Protein AF-A0A5C5YZV3-F1 (afdb_monomer_lite)

Structure (mmCIF, N/CA/C/O backbone):
data_AF-A0A5C5YZV3-F1
#
_entry.id   AF-A0A5C5YZV3-F1
#
loop_
_atom_site.group_PDB
_atom_site.id
_atom_site.type_symbol
_atom_site.label_atom_id
_atom_site.label_alt_id
_atom_site.label_comp_id
_atom_site.label_asym_id
_atom_site.label_entity_id
_atom_site.label_seq_id
_atom_site.pdbx_PDB_ins_code
_atom_site.Cartn_x
_atom_site.Cartn_y
_atom_site.Cartn_z
_atom_site.occupancy
_atom_site.B_iso_or_equiv
_atom_site.auth_seq_id
_atom_site.auth_comp_id
_atom_site.auth_asym_id
_atom_site.auth_atom_id
_atom_site.pdbx_PDB_model_num
ATOM 1 N N . MET A 1 1 ? 0.385 -3.277 30.827 1.00 33.47 1 MET A N 1
ATOM 2 C CA . MET A 1 1 ? 0.069 -2.291 29.770 1.00 33.47 1 MET A CA 1
ATOM 3 C C . MET A 1 1 ? 0.279 -2.981 28.437 1.00 33.47 1 MET A C 1
ATOM 5 O O . MET A 1 1 ? 1.421 -3.172 28.048 1.00 33.47 1 MET A O 1
ATOM 9 N N . ASN A 1 2 ? -0.796 -3.430 27.793 1.00 29.70 2 ASN A N 1
ATOM 10 C CA . ASN A 1 2 ? -0.704 -4.097 26.496 1.00 29.70 2 ASN A CA 1
ATOM 11 C C . ASN A 1 2 ? -0.636 -3.021 25.411 1.00 29.70 2 ASN A C 1
ATOM 13 O O . ASN A 1 2 ? -1.638 -2.376 25.109 1.00 29.70 2 ASN A O 1
ATOM 17 N N . ALA A 1 3 ? 0.563 -2.788 24.882 1.00 36.75 3 ALA A N 1
ATOM 18 C CA . ALA A 1 3 ? 0.777 -2.012 23.672 1.00 36.75 3 ALA A CA 1
ATOM 19 C C . ALA A 1 3 ? 0.315 -2.861 22.478 1.00 36.75 3 ALA A C 1
ATOM 21 O O . ALA A 1 3 ? 1.116 -3.548 21.859 1.00 36.75 3 ALA A O 1
ATOM 22 N N . ALA A 1 4 ? -0.991 -2.882 22.216 1.00 38.25 4 ALA A N 1
ATOM 23 C CA . ALA A 1 4 ? -1.517 -3.453 20.985 1.00 38.25 4 ALA A CA 1
ATOM 24 C C . ALA A 1 4 ? -1.111 -2.546 19.806 1.00 38.25 4 ALA A C 1
ATOM 26 O O . ALA A 1 4 ? -1.586 -1.417 19.688 1.00 38.25 4 ALA A O 1
ATOM 27 N N . ASP A 1 5 ? -0.145 -3.038 19.029 1.00 44.81 5 ASP A N 1
ATOM 28 C CA . ASP A 1 5 ? 0.103 -2.823 17.599 1.00 44.81 5 ASP A CA 1
ATOM 29 C C . ASP A 1 5 ? -0.200 -1.444 17.002 1.00 44.81 5 ASP A C 1
ATOM 31 O O . ASP A 1 5 ? -1.069 -1.274 16.150 1.00 44.81 5 ASP A O 1
ATOM 35 N N . SER A 1 6 ? 0.638 -0.460 17.331 1.00 51.66 6 SER A N 1
ATOM 36 C CA . SER A 1 6 ? 0.890 0.661 16.414 1.00 51.66 6 SER A CA 1
ATOM 37 C C . SER A 1 6 ? 2.009 0.285 15.435 1.00 51.66 6 SER A C 1
ATOM 39 O O . SER A 1 6 ? 3.022 0.983 15.351 1.00 51.66 6 SER A O 1
ATOM 41 N N . GLN A 1 7 ? 1.872 -0.848 14.743 1.00 64.25 7 GLN A N 1
ATOM 42 C CA . GLN A 1 7 ? 2.820 -1.239 13.704 1.00 64.25 7 GLN A CA 1
ATOM 43 C C . GLN A 1 7 ? 2.633 -0.320 12.486 1.00 64.25 7 GLN A C 1
ATOM 45 O O . GLN A 1 7 ? 1.510 -0.032 12.071 1.00 64.25 7 GLN A O 1
ATOM 50 N N . ILE A 1 8 ? 3.736 0.204 11.948 1.00 68.50 8 ILE A N 1
ATOM 51 C CA . ILE A 1 8 ? 3.706 1.050 10.751 1.00 68.50 8 ILE A CA 1
ATOM 52 C C . ILE A 1 8 ? 3.375 0.161 9.561 1.00 68.50 8 ILE A C 1
ATOM 54 O O . ILE A 1 8 ? 4.144 -0.757 9.253 1.00 68.50 8 ILE A O 1
ATOM 58 N N . ARG A 1 9 ? 2.274 0.454 8.865 1.00 76.12 9 ARG A N 1
ATOM 59 C CA . ARG A 1 9 ? 1.834 -0.377 7.745 1.00 76.12 9 ARG A CA 1
ATOM 60 C C . ARG A 1 9 ? 2.656 -0.068 6.511 1.00 76.12 9 ARG A C 1
ATOM 62 O O . ARG A 1 9 ? 3.356 -0.939 6.011 1.00 76.12 9 ARG A O 1
ATOM 69 N N . THR A 1 10 ? 2.630 1.179 6.042 1.00 87.25 10 THR A N 1
ATOM 70 C CA . THR A 1 10 ? 3.320 1.543 4.793 1.00 87.25 10 THR A CA 1
ATOM 71 C C . THR A 1 10 ? 4.248 2.731 4.974 1.00 87.25 10 THR A C 1
ATOM 73 O O . THR A 1 10 ? 3.815 3.840 5.299 1.00 87.25 10 THR A O 1
ATOM 76 N N . LEU A 1 11 ? 5.527 2.516 4.669 1.00 94.31 11 LEU A N 1
ATOM 77 C CA . LEU A 1 11 ? 6.529 3.566 4.538 1.00 94.31 11 LEU A CA 1
ATOM 78 C C . LEU A 1 11 ? 6.803 3.853 3.057 1.00 94.31 11 LEU A C 1
ATOM 80 O O . LEU A 1 11 ? 7.165 2.962 2.291 1.00 94.31 11 LEU A O 1
ATOM 84 N N . LEU A 1 12 ? 6.662 5.109 2.644 1.00 96.19 12 LEU A N 1
ATOM 85 C CA . LEU A 1 12 ? 7.060 5.598 1.327 1.00 96.19 12 LEU A CA 1
ATOM 86 C C . LEU A 1 12 ? 8.509 6.090 1.392 1.00 96.19 12 LEU A C 1
ATOM 88 O O . LEU A 1 12 ? 8.803 7.112 2.009 1.00 96.19 12 LEU A O 1
ATOM 92 N N . TRP A 1 13 ? 9.420 5.361 0.750 1.00 97.88 13 TRP A N 1
ATOM 93 C CA . TRP A 1 13 ? 10.832 5.732 0.660 1.00 97.88 13 TRP A CA 1
ATOM 94 C C . TRP A 1 13 ? 11.122 6.386 -0.685 1.00 97.88 13 TRP A C 1
ATOM 96 O O . TRP A 1 13 ? 10.922 5.759 -1.729 1.00 97.88 13 TRP A O 1
ATOM 106 N N . ILE A 1 14 ? 11.644 7.610 -0.673 1.00 98.00 14 ILE A N 1
ATOM 107 C CA . ILE A 1 14 ? 11.925 8.397 -1.873 1.00 98.00 14 ILE A CA 1
ATOM 108 C C . ILE A 1 14 ? 13.400 8.787 -1.909 1.00 98.00 14 ILE A C 1
ATOM 110 O O . ILE A 1 14 ? 13.876 9.521 -1.050 1.00 98.00 14 ILE A O 1
ATOM 114 N N . GLY A 1 15 ? 14.112 8.339 -2.939 1.00 96.81 15 GLY A N 1
ATOM 115 C CA . GLY A 1 15 ? 15.530 8.633 -3.152 1.00 96.81 15 GLY A CA 1
ATOM 116 C C . GLY A 1 15 ? 16.396 7.372 -3.174 1.00 96.81 15 GLY A C 1
ATOM 117 O O . GLY A 1 15 ? 15.878 6.263 -3.327 1.00 96.81 15 GLY A O 1
ATOM 118 N N . PRO A 1 16 ? 17.725 7.504 -3.060 1.00 95.62 16 PRO A N 1
ATOM 119 C CA . PRO A 1 16 ? 18.634 6.365 -2.997 1.00 95.62 16 PRO A CA 1
ATOM 120 C C . PRO A 1 16 ? 18.338 5.469 -1.785 1.00 95.62 16 PRO A C 1
ATOM 122 O O . PRO A 1 16 ? 17.958 5.943 -0.721 1.00 95.62 16 PRO A O 1
ATOM 125 N N . ARG A 1 17 ? 18.519 4.156 -1.946 1.00 95.00 17 ARG A N 1
ATOM 126 C CA . ARG A 1 17 ? 18.437 3.152 -0.857 1.00 95.00 17 ARG A CA 1
ATOM 127 C C . ARG A 1 17 ? 19.718 2.328 -0.696 1.00 95.00 17 ARG A C 1
ATOM 129 O O . ARG A 1 17 ? 19.804 1.427 0.130 1.00 95.00 17 ARG A O 1
ATOM 136 N N . HIS A 1 18 ? 20.686 2.595 -1.564 1.00 90.69 18 HIS A N 1
ATOM 137 C CA . HIS A 1 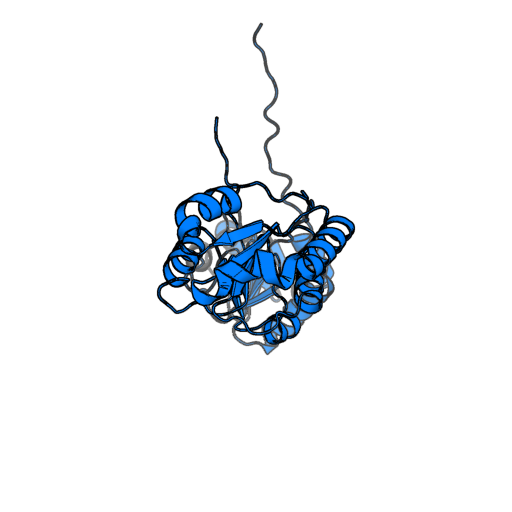18 ? 21.983 1.940 -1.610 1.00 90.69 18 HIS A CA 1
ATOM 138 C C . HIS A 1 18 ? 23.053 2.992 -1.298 1.00 90.69 18 HIS A C 1
ATOM 140 O O . HIS A 1 18 ? 22.856 4.171 -1.598 1.00 90.69 18 HIS A O 1
ATOM 146 N N . GLY A 1 19 ? 24.161 2.559 -0.703 1.00 88.56 19 GLY A N 1
ATOM 147 C CA . GLY A 1 19 ? 25.239 3.421 -0.223 1.00 88.56 19 GLY A CA 1
ATOM 148 C C . GLY A 1 19 ? 25.400 3.322 1.290 1.00 88.56 19 GLY A C 1
ATOM 149 O O . GLY A 1 19 ? 24.409 3.252 2.018 1.00 88.56 19 GLY A O 1
ATOM 150 N N . ASP A 1 20 ? 26.646 3.325 1.749 1.00 89.06 20 ASP A N 1
ATOM 151 C CA . ASP A 1 20 ? 27.007 2.938 3.120 1.00 89.06 20 ASP A CA 1
ATOM 152 C C . ASP A 1 20 ? 26.372 3.837 4.188 1.00 89.06 20 ASP A C 1
ATOM 154 O O . ASP A 1 20 ? 25.983 3.364 5.252 1.00 89.06 20 ASP A O 1
ATOM 158 N N . SER A 1 21 ? 26.165 5.120 3.877 1.00 92.12 21 SER A N 1
ATOM 159 C CA . SER A 1 21 ? 25.518 6.067 4.794 1.00 92.12 21 SER A CA 1
ATOM 160 C C . SER A 1 21 ? 24.000 5.874 4.915 1.00 92.12 21 SER A C 1
ATOM 162 O O . SER A 1 21 ? 23.415 6.204 5.941 1.00 92.12 21 SER A O 1
ATOM 164 N N . ILE A 1 22 ? 23.325 5.330 3.902 1.00 94.94 22 ILE A N 1
ATOM 165 C CA . ILE A 1 22 ? 21.854 5.248 3.870 1.00 94.94 22 ILE A CA 1
ATOM 166 C C . ILE A 1 22 ? 21.345 3.826 4.088 1.00 94.94 22 ILE A C 1
ATOM 168 O O . ILE A 1 22 ? 20.261 3.636 4.643 1.00 94.94 22 ILE A O 1
ATOM 172 N N . ARG A 1 23 ? 22.119 2.823 3.667 1.00 94.94 23 ARG A N 1
ATOM 173 C CA . ARG A 1 23 ? 21.721 1.418 3.714 1.00 94.94 23 ARG A CA 1
ATOM 174 C C . ARG A 1 23 ? 21.275 0.962 5.114 1.00 94.94 23 ARG A C 1
ATOM 176 O O . ARG A 1 23 ? 20.191 0.390 5.186 1.00 94.94 23 ARG A O 1
ATOM 183 N N . PRO A 1 24 ? 21.987 1.286 6.215 1.00 94.62 24 PRO A N 1
ATOM 184 C CA . PRO A 1 24 ? 21.555 0.879 7.554 1.00 94.62 24 PRO A CA 1
ATOM 185 C C . PRO A 1 24 ? 20.177 1.430 7.944 1.00 94.62 24 PRO A C 1
ATOM 187 O O . PRO A 1 24 ? 19.381 0.741 8.575 1.00 94.62 24 PRO A O 1
ATOM 190 N N . ALA A 1 25 ? 19.869 2.665 7.540 1.00 95.81 25 ALA A N 1
ATOM 191 C CA . ALA A 1 25 ? 18.568 3.274 7.790 1.00 95.81 25 ALA A CA 1
ATOM 192 C C . ALA A 1 25 ? 17.456 2.618 6.959 1.00 95.81 25 ALA A C 1
ATOM 194 O O . ALA A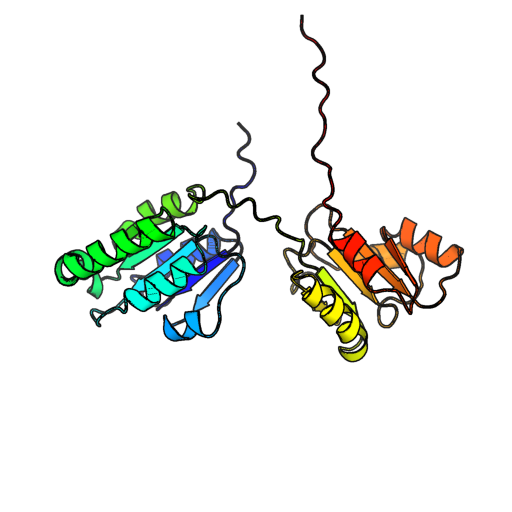 1 25 ? 16.356 2.412 7.466 1.00 95.81 25 ALA A O 1
ATOM 195 N N . PHE A 1 26 ? 17.746 2.272 5.700 1.00 96.25 26 PHE A N 1
ATOM 196 C CA . PHE A 1 26 ? 16.804 1.543 4.853 1.00 96.25 26 PHE A CA 1
ATOM 197 C C . PHE A 1 26 ? 16.495 0.153 5.428 1.00 96.25 26 PHE A C 1
ATOM 199 O O . PHE A 1 26 ? 15.325 -0.192 5.552 1.00 96.25 26 PHE A O 1
ATOM 206 N N . ASP A 1 27 ? 17.518 -0.600 5.844 1.00 94.12 27 ASP A N 1
ATOM 207 C CA . ASP A 1 27 ? 17.364 -1.940 6.436 1.00 94.12 27 ASP A CA 1
ATOM 208 C C . ASP A 1 27 ? 16.582 -1.895 7.763 1.00 94.12 27 ASP A C 1
ATOM 210 O O . ASP A 1 27 ? 15.733 -2.748 8.040 1.00 94.12 27 ASP A O 1
ATOM 214 N N . LEU A 1 28 ? 16.805 -0.859 8.577 1.00 93.19 28 LEU A N 1
ATOM 215 C CA . LEU A 1 28 ? 16.004 -0.609 9.776 1.00 93.19 28 LEU A CA 1
ATOM 216 C C . LEU A 1 28 ? 14.527 -0.365 9.427 1.00 93.19 28 LEU A C 1
ATOM 218 O O . LEU A 1 28 ? 13.639 -0.947 10.048 1.00 93.19 28 LEU A O 1
ATOM 222 N N . CYS A 1 29 ? 14.246 0.481 8.434 1.00 92.88 29 CYS A N 1
ATOM 223 C CA . CYS A 1 29 ? 12.878 0.706 7.973 1.00 92.88 29 CYS A CA 1
ATOM 224 C C . CYS A 1 29 ? 12.246 -0.584 7.426 1.00 92.88 29 CYS A C 1
ATOM 226 O O . CYS A 1 29 ? 11.082 -0.844 7.723 1.00 92.88 29 CYS A O 1
ATOM 228 N N . GLU A 1 30 ? 12.999 -1.388 6.669 1.00 91.81 30 GLU A N 1
ATOM 229 C CA . GLU A 1 30 ? 12.535 -2.639 6.048 1.00 91.81 30 GLU A CA 1
ATOM 230 C C . GLU A 1 30 ? 12.203 -3.712 7.087 1.00 91.81 30 GLU A C 1
ATOM 232 O O . GLU A 1 30 ? 11.228 -4.438 6.928 1.00 91.81 30 GLU A O 1
ATOM 237 N N . SER A 1 31 ? 12.961 -3.771 8.182 1.00 88.38 31 SER A N 1
ATOM 238 C CA . SER A 1 31 ? 12.692 -4.690 9.297 1.00 88.38 31 SER A CA 1
ATOM 239 C C . SER A 1 31 ? 11.577 -4.227 10.243 1.00 88.38 31 SER A C 1
ATOM 241 O O . SER A 1 31 ? 11.029 -5.048 10.975 1.00 88.38 31 SER A O 1
ATOM 243 N N . THR A 1 32 ? 11.235 -2.933 10.245 1.00 87.62 32 THR A N 1
ATOM 244 C CA . THR A 1 32 ? 10.255 -2.348 11.182 1.00 87.62 32 THR A CA 1
ATOM 245 C C . THR A 1 32 ? 8.866 -2.161 10.562 1.00 87.62 32 THR A C 1
ATOM 247 O O . THR A 1 32 ? 7.858 -2.300 11.254 1.00 87.62 32 THR A O 1
ATOM 250 N N . CYS A 1 33 ? 8.791 -1.808 9.278 1.00 85.75 33 CYS A N 1
ATOM 251 C CA . CYS A 1 33 ? 7.527 -1.516 8.598 1.00 85.75 33 CYS A CA 1
ATOM 252 C C . CYS A 1 33 ? 6.963 -2.782 7.946 1.00 85.75 33 CYS A C 1
ATOM 254 O O . CYS A 1 33 ? 7.720 -3.580 7.401 1.00 85.75 33 CYS A O 1
ATOM 256 N N . GLU A 1 34 ? 5.638 -2.944 7.923 1.00 84.69 34 GLU A N 1
ATOM 257 C CA . GLU A 1 34 ? 5.017 -4.076 7.212 1.00 84.69 34 GLU A CA 1
ATOM 258 C C . GLU A 1 34 ? 5.260 -4.007 5.696 1.00 84.69 34 GLU A C 1
ATOM 260 O O . GLU A 1 34 ? 5.391 -5.034 5.027 1.00 84.69 34 GLU A O 1
ATOM 265 N N . GLN A 1 35 ? 5.316 -2.789 5.150 1.00 85.56 35 GLN A N 1
ATOM 266 C CA . GLN A 1 35 ? 5.488 -2.532 3.730 1.00 85.56 35 GLN A CA 1
ATOM 267 C C . GLN A 1 35 ? 6.353 -1.293 3.475 1.00 85.56 35 GLN A C 1
ATOM 269 O O . GLN A 1 35 ? 6.191 -0.246 4.105 1.00 85.56 35 GLN A O 1
ATOM 274 N N . ILE A 1 36 ? 7.219 -1.383 2.459 1.00 92.94 36 ILE A N 1
ATOM 275 C CA . ILE A 1 36 ? 7.933 -0.237 1.889 1.00 92.94 36 ILE A CA 1
ATOM 276 C C . ILE A 1 36 ? 7.506 -0.013 0.438 1.00 92.94 36 ILE A C 1
ATOM 278 O O . ILE A 1 36 ? 7.741 -0.838 -0.447 1.00 92.94 36 ILE A O 1
ATOM 282 N N . ALA A 1 37 ? 6.936 1.159 0.167 1.00 92.19 37 ALA A N 1
ATOM 283 C CA . ALA A 1 37 ? 6.739 1.674 -1.177 1.00 92.19 37 ALA A CA 1
ATOM 284 C C . ALA A 1 37 ? 7.986 2.467 -1.600 1.00 92.19 37 ALA A C 1
ATOM 286 O O . ALA A 1 37 ? 8.167 3.617 -1.221 1.00 92.19 37 ALA A O 1
ATOM 287 N N . PHE A 1 38 ? 8.867 1.860 -2.395 1.00 94.81 38 PHE A N 1
ATOM 288 C CA . PHE A 1 38 ? 10.104 2.512 -2.837 1.00 94.81 38 PHE A CA 1
ATOM 289 C C . PHE A 1 38 ? 9.929 3.315 -4.137 1.00 94.81 38 PHE A C 1
ATOM 291 O O . PHE A 1 38 ? 9.335 2.830 -5.108 1.00 94.81 38 PHE A O 1
ATOM 298 N N . ARG A 1 39 ? 10.506 4.519 -4.194 1.00 96.06 39 ARG A N 1
ATOM 299 C CA . ARG A 1 39 ? 10.613 5.377 -5.384 1.00 96.06 39 ARG A CA 1
ATOM 300 C C . ARG A 1 39 ? 12.020 5.962 -5.452 1.00 96.06 39 ARG A C 1
ATOM 302 O O . ARG A 1 39 ? 12.529 6.489 -4.475 1.00 96.06 39 ARG A O 1
ATOM 309 N N . SER A 1 40 ? 12.662 5.915 -6.618 1.00 94.44 40 SER A N 1
ATOM 310 C CA . SER A 1 40 ? 14.039 6.420 -6.744 1.00 94.44 40 SER A CA 1
ATOM 311 C C . SER A 1 40 ? 14.140 7.953 -6.782 1.00 94.44 40 SER A C 1
ATOM 313 O O . SER A 1 40 ? 15.244 8.478 -6.710 1.00 94.44 40 SER A O 1
ATOM 315 N N . SER A 1 41 ? 13.023 8.666 -6.966 1.00 95.50 41 SER A N 1
ATOM 316 C CA . SER A 1 41 ? 12.965 10.127 -7.119 1.00 95.50 41 SER A CA 1
ATOM 317 C C . SER A 1 41 ? 11.573 10.679 -6.787 1.00 95.50 41 SER A C 1
ATOM 319 O O . SER A 1 41 ? 10.596 9.923 -6.794 1.00 95.50 41 SER A O 1
ATOM 321 N N . LEU A 1 42 ? 11.486 11.995 -6.545 1.00 95.69 42 LEU A N 1
ATOM 322 C CA . LEU A 1 42 ? 10.224 12.720 -6.332 1.00 95.69 42 LEU A CA 1
ATOM 323 C C . LEU A 1 42 ? 9.283 12.593 -7.538 1.00 95.69 42 LEU A C 1
ATOM 325 O O . LEU A 1 42 ? 8.110 12.280 -7.376 1.00 95.69 42 LEU A O 1
ATOM 329 N N . GLU A 1 43 ? 9.810 12.726 -8.757 1.00 94.19 43 GLU A N 1
ATOM 330 C CA . GLU A 1 43 ? 9.040 12.558 -9.996 1.00 94.19 43 GLU A CA 1
ATOM 331 C C . GLU A 1 43 ? 8.335 11.197 -10.063 1.00 94.19 43 GLU A C 1
ATOM 333 O O . GLU A 1 43 ? 7.127 11.117 -10.281 1.00 94.19 43 GLU A O 1
ATOM 338 N N . LYS A 1 44 ? 9.061 10.102 -9.797 1.00 87.00 44 LYS A N 1
ATOM 339 C CA . LYS A 1 44 ? 8.458 8.761 -9.801 1.00 87.00 44 LYS A CA 1
ATOM 340 C C . LYS A 1 44 ? 7.449 8.570 -8.675 1.00 87.00 44 LYS A C 1
ATOM 342 O O . LYS A 1 44 ? 6.551 7.744 -8.820 1.00 87.00 44 LYS A O 1
ATOM 347 N N . ALA A 1 45 ? 7.623 9.266 -7.555 1.00 91.06 45 ALA A N 1
ATOM 348 C CA . ALA A 1 45 ? 6.672 9.227 -6.455 1.00 91.06 45 ALA A CA 1
ATOM 349 C C . ALA A 1 45 ? 5.358 9.923 -6.832 1.00 91.06 45 ALA A C 1
ATOM 351 O O . ALA A 1 45 ? 4.307 9.327 -6.623 1.00 91.06 45 ALA A O 1
ATOM 352 N N . MET A 1 46 ? 5.419 11.078 -7.504 1.00 88.31 46 MET A N 1
ATOM 353 C CA . MET A 1 46 ? 4.231 11.765 -8.033 1.00 88.31 46 MET A CA 1
ATOM 354 C C . MET A 1 46 ? 3.524 10.961 -9.136 1.00 88.31 46 MET A C 1
ATOM 356 O O . MET A 1 46 ? 2.301 10.912 -9.181 1.00 88.31 46 MET A O 1
ATOM 360 N N . LEU A 1 47 ? 4.273 10.291 -10.021 1.00 81.75 47 LEU A N 1
ATOM 361 C CA . LEU A 1 47 ? 3.683 9.467 -11.090 1.00 81.75 47 LEU A CA 1
ATOM 362 C C . LEU A 1 47 ? 3.038 8.172 -10.578 1.00 81.75 47 LEU A C 1
ATOM 364 O O . LEU A 1 47 ? 2.179 7.597 -11.242 1.00 81.75 47 LEU A O 1
ATOM 368 N N . ARG A 1 48 ? 3.502 7.653 -9.437 1.00 79.81 48 ARG A N 1
ATOM 369 C CA . ARG A 1 48 ? 3.037 6.388 -8.854 1.00 79.81 48 ARG A CA 1
ATOM 370 C C . ARG A 1 48 ? 2.792 6.573 -7.365 1.00 79.81 48 ARG A C 1
ATOM 372 O O . ARG A 1 48 ? 3.572 6.068 -6.548 1.00 79.81 48 ARG A O 1
ATOM 379 N N . VAL A 1 49 ? 1.705 7.265 -7.047 1.00 80.56 49 VAL A N 1
ATOM 380 C CA . VAL A 1 49 ? 1.264 7.537 -5.675 1.00 80.56 49 VAL A CA 1
ATOM 381 C C . VAL A 1 49 ? 1.053 6.223 -4.917 1.00 80.56 49 VAL A C 1
ATOM 383 O O . VAL A 1 49 ? 0.527 5.248 -5.459 1.00 80.56 49 VAL A O 1
ATOM 386 N N . ALA A 1 50 ? 1.522 6.162 -3.672 1.00 77.38 50 ALA A N 1
ATOM 387 C CA . ALA A 1 50 ? 1.305 5.013 -2.799 1.00 77.38 50 ALA A CA 1
ATOM 388 C C . ALA A 1 50 ? 0.020 5.214 -1.981 1.00 77.38 50 ALA A C 1
ATOM 390 O O . ALA A 1 50 ? -0.280 6.315 -1.538 1.00 77.38 50 ALA A O 1
ATOM 391 N N . SER A 1 51 ? -0.758 4.154 -1.775 1.00 78.12 51 SER A N 1
ATOM 392 C CA . SER A 1 51 ? -1.948 4.215 -0.915 1.00 78.12 51 SER A CA 1
ATOM 393 C C . SER A 1 51 ? -1.581 3.920 0.537 1.00 78.12 51 SER A C 1
ATOM 395 O O . SER A 1 51 ? -0.644 3.168 0.792 1.00 78.12 51 SER A O 1
ATOM 397 N N . SER A 1 52 ? -2.340 4.484 1.481 1.00 80.56 52 SER A N 1
ATOM 398 C CA . SER A 1 52 ? -2.228 4.173 2.918 1.00 80.56 52 SER A CA 1
ATOM 399 C C . SER A 1 52 ? -0.826 4.373 3.517 1.00 80.56 52 SER A C 1
ATOM 401 O O . SER A 1 52 ? -0.385 3.575 4.336 1.00 80.56 52 SER A O 1
ATOM 403 N N . VAL A 1 53 ? -0.128 5.434 3.100 1.00 87.06 53 VAL A N 1
ATOM 404 C CA . VAL A 1 53 ? 1.198 5.805 3.615 1.00 87.06 53 VAL A CA 1
ATOM 405 C C . VAL A 1 53 ? 1.087 6.414 5.015 1.00 87.06 53 VAL A C 1
ATOM 407 O O . VAL A 1 53 ? 0.376 7.402 5.195 1.00 87.06 53 VAL A O 1
ATOM 410 N N . ASP A 1 54 ? 1.837 5.860 5.971 1.00 89.31 54 ASP A N 1
ATOM 411 C CA . ASP A 1 54 ? 1.928 6.345 7.361 1.00 89.31 54 ASP A CA 1
ATOM 412 C C . ASP A 1 54 ? 3.220 7.133 7.622 1.00 89.31 54 ASP A C 1
ATOM 414 O O . ASP A 1 54 ? 3.320 7.924 8.568 1.00 89.31 54 ASP A O 1
ATOM 418 N N . ARG A 1 55 ? 4.251 6.864 6.817 1.00 93.81 55 ARG A N 1
ATOM 419 C CA . ARG A 1 55 ? 5.595 7.429 6.948 1.00 93.81 55 ARG A CA 1
ATOM 420 C C . ARG A 1 55 ? 6.163 7.755 5.582 1.00 93.81 55 ARG A C 1
ATOM 422 O O . ARG A 1 55 ? 6.095 6.927 4.679 1.00 93.81 55 ARG A O 1
ATOM 429 N N . ILE A 1 56 ? 6.779 8.921 5.451 1.00 96.50 56 ILE A N 1
ATOM 430 C CA . ILE A 1 56 ? 7.510 9.323 4.249 1.00 96.50 56 ILE A CA 1
ATOM 431 C C . ILE A 1 56 ? 8.958 9.580 4.641 1.00 96.50 56 ILE A C 1
ATOM 433 O O . ILE A 1 56 ? 9.221 10.354 5.560 1.00 96.50 56 ILE A O 1
ATOM 437 N N . VAL A 1 57 ? 9.893 8.942 3.941 1.00 97.56 57 VAL A N 1
ATOM 438 C CA . VAL A 1 57 ? 11.328 9.201 4.084 1.00 97.56 57 VAL A CA 1
ATOM 439 C C . VAL A 1 57 ? 11.873 9.712 2.762 1.00 97.56 57 VAL A C 1
ATOM 441 O O . VAL A 1 57 ? 11.883 8.990 1.766 1.00 97.56 57 VAL A O 1
ATOM 444 N N . PHE A 1 58 ? 12.380 10.939 2.765 1.00 97.56 58 PHE A N 1
ATOM 445 C CA . PHE A 1 58 ? 13.227 11.459 1.700 1.00 97.56 58 PHE A CA 1
ATOM 446 C C . PHE A 1 58 ? 14.683 11.125 2.019 1.00 97.56 58 PHE A C 1
ATOM 448 O O . PHE A 1 58 ? 15.193 11.521 3.061 1.00 97.56 58 PHE A O 1
ATOM 455 N N . SER A 1 59 ? 15.372 10.407 1.139 1.00 97.25 59 SER A N 1
ATOM 456 C CA . SER A 1 59 ? 16.804 10.135 1.259 1.00 97.25 59 SER A CA 1
ATOM 457 C C . SER A 1 59 ? 17.591 10.999 0.285 1.00 97.25 59 SER A C 1
ATOM 459 O O . SER A 1 59 ? 17.314 11.020 -0.918 1.00 97.25 59 SER A O 1
ATOM 461 N N . ARG A 1 60 ? 18.606 11.696 0.800 1.00 94.88 60 ARG A N 1
ATOM 462 C CA . ARG A 1 60 ? 19.509 12.537 0.009 1.00 94.88 60 ARG A CA 1
ATOM 463 C C . ARG A 1 60 ? 20.946 12.074 0.204 1.00 94.88 60 ARG A C 1
ATOM 465 O O . ARG A 1 60 ? 21.430 12.047 1.329 1.00 94.88 60 ARG A O 1
ATOM 472 N N . THR A 1 61 ? 21.647 11.747 -0.880 1.00 94.38 61 THR A N 1
ATOM 473 C CA . THR A 1 61 ? 23.068 11.340 -0.834 1.00 94.38 61 THR A CA 1
ATOM 474 C C . THR A 1 61 ? 24.014 12.318 -1.523 1.00 94.38 61 THR A C 1
ATOM 476 O O . THR A 1 61 ? 25.225 12.167 -1.399 1.00 94.38 61 THR A O 1
ATOM 479 N N . ASN A 1 62 ? 23.498 13.335 -2.220 1.00 91.31 62 ASN A N 1
ATOM 480 C CA . ASN A 1 62 ? 24.297 14.368 -2.876 1.00 91.31 62 ASN A CA 1
ATOM 481 C C . ASN A 1 62 ? 23.748 15.786 -2.614 1.00 91.31 62 ASN A C 1
ATOM 483 O O . ASN A 1 62 ? 22.585 15.974 -2.258 1.00 91.31 62 ASN A O 1
ATOM 487 N N . ARG A 1 63 ? 24.604 16.794 -2.821 1.00 87.81 63 ARG A N 1
ATOM 488 C CA . ARG A 1 63 ? 24.286 18.220 -2.615 1.00 87.81 63 ARG A CA 1
ATOM 489 C C . ARG A 1 63 ? 23.520 18.860 -3.777 1.00 87.81 63 ARG A C 1
ATOM 491 O O . ARG A 1 63 ? 23.512 20.083 -3.879 1.00 87.81 63 ARG A O 1
ATOM 498 N N . ALA A 1 64 ? 22.930 18.071 -4.676 1.00 88.31 64 ALA A N 1
ATOM 499 C CA . ALA A 1 64 ? 22.088 18.650 -5.712 1.00 88.31 64 ALA A CA 1
ATOM 500 C C . ALA A 1 64 ? 20.904 19.379 -5.060 1.00 88.31 64 ALA A C 1
ATOM 502 O O . ALA A 1 64 ? 20.441 19.004 -3.973 1.00 88.31 64 ALA A O 1
ATOM 503 N N . THR A 1 65 ? 20.431 20.425 -5.736 1.00 87.12 65 THR A N 1
ATOM 504 C CA . THR A 1 65 ? 19.247 21.180 -5.329 1.00 87.12 65 THR A CA 1
ATOM 505 C C . THR A 1 65 ? 18.073 20.228 -5.152 1.00 87.12 65 THR A C 1
ATOM 507 O O . THR A 1 65 ? 17.763 19.447 -6.054 1.00 87.12 65 THR A O 1
ATOM 510 N N . PHE A 1 66 ? 17.437 20.281 -3.986 1.00 93.62 66 PHE A N 1
ATOM 511 C CA . PHE A 1 66 ? 16.292 19.443 -3.670 1.00 93.62 66 PHE A CA 1
ATOM 512 C C . PHE A 1 66 ? 14.992 20.200 -3.926 1.00 93.62 66 PHE A C 1
ATOM 514 O O . PHE A 1 66 ? 14.833 21.341 -3.496 1.00 93.62 66 PHE A O 1
ATOM 521 N N . ASP A 1 67 ? 14.071 19.554 -4.633 1.00 95.38 67 ASP A N 1
ATOM 522 C CA . ASP A 1 67 ? 12.761 20.113 -4.947 1.00 95.38 67 ASP A CA 1
ATOM 523 C C . ASP A 1 67 ? 11.822 19.994 -3.736 1.00 95.38 67 ASP A C 1
ATOM 525 O O . ASP A 1 67 ? 11.069 19.029 -3.579 1.00 95.38 67 ASP A O 1
ATOM 529 N N . TRP A 1 68 ? 11.901 20.988 -2.851 1.00 93.81 68 TRP A N 1
ATOM 530 C CA . TRP A 1 68 ? 11.055 21.078 -1.661 1.00 93.81 68 TRP A CA 1
ATOM 531 C C . TRP A 1 68 ? 9.566 21.196 -2.003 1.00 93.81 68 TRP A C 1
ATOM 533 O O . TRP A 1 68 ? 8.746 20.620 -1.294 1.00 93.81 68 TRP A O 1
ATOM 543 N N . ASN A 1 69 ? 9.212 21.835 -3.120 1.00 93.06 69 ASN A N 1
ATOM 544 C CA . ASN A 1 69 ? 7.818 21.957 -3.553 1.00 93.06 69 ASN A CA 1
ATOM 545 C C . ASN A 1 69 ? 7.237 20.586 -3.926 1.00 93.06 69 ASN A C 1
ATOM 547 O O . ASN A 1 69 ? 6.131 20.238 -3.509 1.00 93.06 69 ASN A O 1
ATOM 551 N N . GLY A 1 70 ? 8.004 19.769 -4.656 1.00 94.31 70 GLY A N 1
ATOM 552 C CA . GLY A 1 70 ? 7.635 18.383 -4.948 1.00 94.31 70 GLY A CA 1
ATOM 553 C C . GLY A 1 70 ? 7.495 17.528 -3.683 1.00 94.31 70 GLY A C 1
ATOM 554 O O . GLY A 1 70 ? 6.558 16.735 -3.572 1.00 94.31 70 GLY A O 1
ATOM 555 N N . ALA A 1 71 ? 8.384 17.712 -2.702 1.00 95.19 71 ALA A N 1
ATOM 556 C CA . ALA A 1 71 ? 8.308 17.012 -1.419 1.00 95.19 71 ALA A CA 1
ATOM 557 C C . ALA A 1 71 ? 7.050 17.388 -0.613 1.00 95.19 71 ALA A C 1
ATOM 559 O O . ALA A 1 71 ? 6.376 16.495 -0.096 1.00 95.19 71 ALA A O 1
ATOM 560 N N . ILE A 1 72 ? 6.706 18.680 -0.553 1.00 93.88 72 ILE A N 1
ATOM 561 C CA . ILE A 1 72 ? 5.481 19.176 0.094 1.00 93.88 72 ILE A CA 1
ATOM 562 C C . ILE A 1 72 ? 4.255 18.585 -0.594 1.00 93.88 72 ILE A C 1
ATOM 564 O O . ILE A 1 72 ? 3.408 18.014 0.083 1.00 93.88 72 ILE A O 1
ATOM 568 N N . LYS A 1 73 ? 4.191 18.628 -1.930 1.00 93.44 73 LYS A N 1
ATOM 569 C CA . LYS A 1 73 ? 3.062 18.074 -2.692 1.00 93.44 73 LYS A CA 1
ATOM 570 C C . LYS A 1 73 ? 2.814 16.591 -2.388 1.00 93.44 73 LYS A C 1
ATOM 572 O O . LYS A 1 73 ? 1.677 16.177 -2.201 1.00 93.44 73 LYS A O 1
ATOM 577 N N . ILE A 1 74 ? 3.873 15.788 -2.299 1.00 93.94 74 ILE A N 1
ATOM 578 C CA . ILE A 1 74 ? 3.745 14.368 -1.936 1.00 93.94 74 ILE A CA 1
ATOM 579 C C . ILE A 1 74 ? 3.258 14.211 -0.491 1.00 93.94 74 ILE A C 1
ATOM 581 O O . ILE A 1 74 ? 2.435 13.346 -0.199 1.00 93.94 74 ILE A O 1
ATOM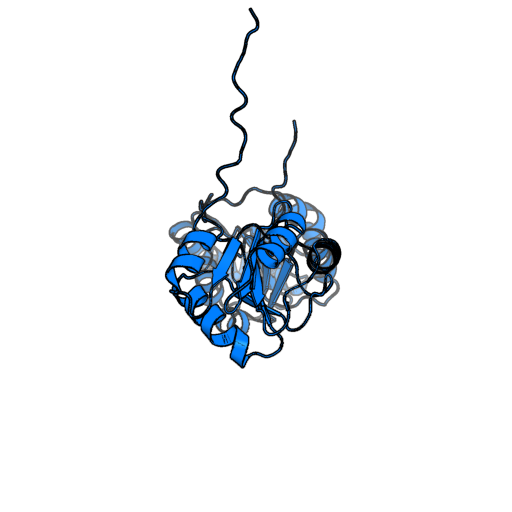 585 N N . ALA A 1 75 ? 3.766 15.027 0.431 1.00 92.75 75 ALA A N 1
ATOM 586 C CA . ALA A 1 75 ? 3.340 14.964 1.822 1.00 92.75 75 ALA A CA 1
ATOM 587 C C . ALA A 1 75 ? 1.874 15.388 2.002 1.00 92.75 75 ALA A C 1
ATOM 589 O O . ALA A 1 75 ? 1.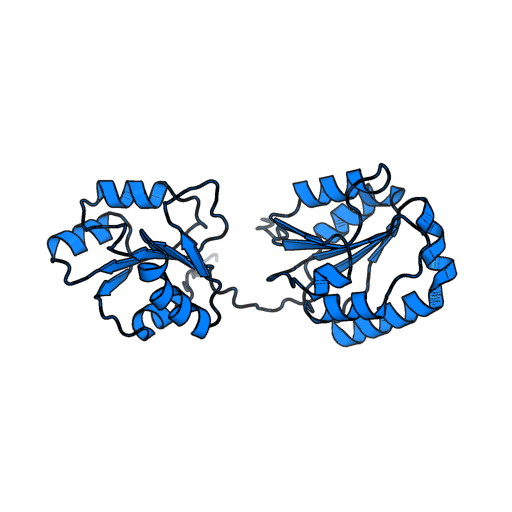170 14.833 2.842 1.00 92.75 75 ALA A O 1
ATOM 590 N N . THR A 1 76 ? 1.377 16.313 1.185 1.00 88.81 76 THR A N 1
ATOM 591 C CA . THR A 1 76 ? 0.004 16.823 1.282 1.00 88.81 76 THR A CA 1
ATOM 592 C C . THR A 1 76 ? -1.019 15.875 0.661 1.00 88.81 76 THR A C 1
ATOM 594 O O . THR A 1 76 ? -2.160 15.826 1.116 1.00 88.81 76 THR A O 1
ATOM 597 N N . GLU A 1 77 ? -0.600 15.011 -0.270 1.00 88.81 77 GLU A N 1
ATOM 598 C CA . GLU A 1 77 ? -1.362 13.821 -0.692 1.00 88.81 77 GLU A CA 1
ATOM 599 C C . GLU A 1 77 ? -1.489 12.767 0.432 1.00 88.81 77 GLU A C 1
ATOM 601 O O . GLU A 1 77 ? -2.336 11.864 0.390 1.00 88.81 77 GLU A O 1
ATOM 606 N N . HIS A 1 78 ? -0.666 12.879 1.477 1.00 88.75 78 HIS A N 1
ATOM 607 C CA . HIS A 1 78 ? -0.608 11.964 2.611 1.00 88.75 78 HIS A CA 1
ATOM 608 C C . HIS A 1 78 ? -0.645 12.724 3.948 1.00 88.75 78 HIS A C 1
ATOM 610 O O . HIS A 1 78 ? 0.277 12.594 4.750 1.00 88.75 78 HIS A O 1
ATOM 616 N N . PRO A 1 79 ? -1.728 13.465 4.255 1.00 85.81 79 PRO A N 1
ATOM 617 C CA . PRO A 1 79 ? -1.753 14.395 5.389 1.00 85.81 79 PRO A CA 1
ATOM 618 C C . PRO A 1 79 ? -1.594 13.713 6.757 1.00 85.81 79 PRO A C 1
ATOM 620 O O . PRO A 1 79 ? -1.199 14.351 7.722 1.00 85.81 79 PRO A O 1
ATOM 623 N N . ALA A 1 80 ? -1.885 12.412 6.850 1.00 83.69 80 ALA A N 1
ATOM 624 C CA . ALA A 1 80 ? -1.696 11.628 8.070 1.00 83.69 80 ALA A CA 1
ATOM 625 C C . ALA A 1 80 ? -0.275 11.054 8.229 1.00 83.69 80 ALA A C 1
ATOM 627 O O . ALA A 1 80 ? 0.040 10.496 9.282 1.00 83.69 80 ALA A O 1
ATOM 628 N N . ALA A 1 81 ? 0.572 11.153 7.200 1.00 90.31 81 ALA A N 1
ATOM 629 C CA . ALA A 1 81 ? 1.909 10.588 7.230 1.00 90.31 81 ALA A CA 1
ATOM 630 C C . ALA A 1 81 ? 2.886 11.513 7.960 1.00 90.31 81 ALA A C 1
ATOM 632 O O . ALA A 1 81 ? 2.962 12.710 7.690 1.00 90.31 81 ALA A O 1
ATOM 633 N N . SER A 1 82 ? 3.707 10.942 8.841 1.00 92.56 82 SER A N 1
ATOM 634 C CA . SER A 1 82 ? 4.862 11.668 9.373 1.00 92.56 82 SER A CA 1
ATOM 635 C C . SER A 1 82 ? 5.975 11.692 8.328 1.00 92.56 82 SER A C 1
ATOM 637 O O . SER A 1 82 ? 6.205 10.700 7.631 1.00 92.56 82 SER A O 1
ATOM 639 N N . VAL A 1 83 ? 6.695 12.809 8.239 1.00 95.38 83 VAL A N 1
ATOM 640 C CA . VAL A 1 83 ? 7.704 13.046 7.200 1.00 95.38 83 VAL A CA 1
ATOM 641 C C . VAL A 1 83 ? 9.093 13.142 7.827 1.00 95.38 83 VAL A C 1
ATOM 643 O O . VAL A 1 83 ? 9.279 13.819 8.840 1.00 95.38 83 VAL A O 1
ATOM 646 N N . ALA A 1 84 ? 10.074 12.479 7.221 1.00 96.38 84 ALA A N 1
ATOM 647 C CA . ALA A 1 84 ? 11.481 12.608 7.568 1.00 96.38 84 ALA A CA 1
ATOM 648 C C . ALA A 1 84 ? 12.352 12.805 6.321 1.00 96.38 84 ALA A C 1
ATOM 650 O O . ALA A 1 84 ? 12.068 12.280 5.245 1.00 96.38 84 ALA A O 1
ATOM 651 N N . CYS A 1 85 ? 13.455 13.528 6.486 1.00 96.75 85 CYS A N 1
ATOM 652 C CA . CYS A 1 85 ? 14.506 13.708 5.499 1.00 96.75 85 CYS A CA 1
ATOM 653 C C . CYS A 1 85 ? 15.829 13.193 6.078 1.00 96.75 85 CYS A C 1
ATOM 655 O O . CYS A 1 85 ? 16.368 13.744 7.042 1.00 96.75 85 CYS A O 1
ATOM 657 N N . LEU A 1 86 ? 16.333 12.107 5.496 1.00 96.69 86 LEU A N 1
ATOM 658 C CA . LEU A 1 86 ? 17.592 11.472 5.843 1.00 96.69 86 LEU A CA 1
ATOM 659 C C . LEU A 1 86 ? 18.714 12.020 4.956 1.00 96.69 86 LEU A C 1
ATOM 661 O O . LEU A 1 86 ? 18.714 11.851 3.733 1.00 96.69 86 LEU A O 1
ATOM 665 N N . LEU A 1 87 ? 19.692 12.649 5.597 1.00 95.88 87 LEU A N 1
ATOM 666 C CA . LEU A 1 87 ? 20.838 13.271 4.950 1.00 95.88 87 LEU A CA 1
ATOM 667 C C . LEU A 1 87 ? 22.050 12.340 5.025 1.00 95.88 87 LEU A C 1
ATOM 669 O O . LEU A 1 87 ? 22.583 12.084 6.106 1.00 95.88 87 LEU A O 1
ATOM 673 N N . GLY A 1 88 ? 22.495 11.860 3.867 1.00 94.69 88 GLY A N 1
ATOM 674 C CA . GLY A 1 88 ? 23.753 11.139 3.696 1.00 94.69 88 GLY A CA 1
ATOM 675 C C . GLY A 1 88 ? 24.969 12.019 3.988 1.00 94.69 88 GLY A C 1
ATOM 676 O O . GLY A 1 88 ? 24.851 13.234 4.144 1.00 94.69 88 GLY A O 1
ATOM 677 N N . GLU A 1 89 ? 26.150 11.408 4.019 1.00 93.81 89 GLU A N 1
ATOM 678 C CA . GLU A 1 89 ? 27.422 12.051 4.394 1.00 93.81 89 GLU A CA 1
ATOM 679 C C . GLU A 1 89 ? 27.691 13.361 3.637 1.00 93.81 89 GLU A C 1
ATOM 681 O O . GLU A 1 89 ? 28.001 14.396 4.227 1.00 93.81 89 GLU A O 1
ATOM 686 N N . LEU A 1 90 ? 27.465 13.368 2.321 1.00 92.56 90 LEU A N 1
ATOM 687 C CA . LEU A 1 90 ? 27.683 14.563 1.504 1.00 92.56 90 LEU A CA 1
ATOM 688 C C . LEU A 1 90 ? 26.615 15.646 1.722 1.00 92.56 90 LEU A C 1
ATOM 690 O O . LEU A 1 90 ? 26.818 16.779 1.295 1.00 92.56 90 LEU A O 1
ATOM 694 N N . CYS A 1 91 ? 25.497 15.342 2.381 1.00 91.94 91 CYS A N 1
ATOM 695 C CA . CYS A 1 91 ? 24.346 16.236 2.545 1.00 91.94 91 CYS A CA 1
ATOM 696 C C . CYS A 1 91 ? 24.224 16.852 3.939 1.00 91.94 91 CYS A C 1
ATOM 698 O O . CYS A 1 91 ? 23.284 17.608 4.167 1.00 91.94 91 CYS A O 1
ATOM 700 N N . GLU A 1 92 ? 25.131 16.572 4.877 1.00 85.25 92 GLU A N 1
ATOM 701 C CA . GLU A 1 92 ? 24.972 17.044 6.262 1.00 85.25 92 GLU A CA 1
ATOM 702 C C . GLU A 1 92 ? 24.863 18.573 6.384 1.00 85.25 92 GLU A C 1
ATOM 704 O O . GLU A 1 92 ? 24.141 19.083 7.240 1.00 85.25 92 GLU A O 1
ATOM 709 N N . GLY A 1 93 ? 25.548 19.304 5.499 1.00 86.75 93 GLY A N 1
ATOM 710 C CA . GLY A 1 93 ? 25.501 20.765 5.435 1.00 86.75 93 GLY A CA 1
ATOM 711 C C . GLY A 1 93 ? 24.219 21.337 4.820 1.00 86.75 93 GLY A C 1
ATOM 712 O O . GLY A 1 93 ? 24.037 22.553 4.857 1.00 86.75 93 GLY A O 1
ATOM 713 N N . ALA A 1 94 ? 23.324 20.506 4.271 1.00 88.50 94 ALA A N 1
ATOM 714 C CA . ALA A 1 94 ? 22.097 20.970 3.620 1.00 88.50 94 ALA A CA 1
ATOM 715 C C . ALA A 1 94 ? 21.195 21.752 4.585 1.00 88.50 94 ALA A C 1
ATOM 717 O O . ALA A 1 94 ? 20.642 22.772 4.195 1.00 88.50 94 ALA A O 1
ATOM 718 N N . ILE A 1 95 ? 21.131 21.353 5.863 1.00 87.12 95 ILE A N 1
ATOM 719 C CA . ILE A 1 95 ? 20.349 22.064 6.892 1.00 87.12 95 ILE A CA 1
ATOM 720 C C . ILE A 1 95 ? 20.799 23.527 7.025 1.00 87.12 95 ILE A C 1
ATOM 722 O O . ILE A 1 95 ? 19.976 24.412 7.237 1.00 87.12 95 ILE A O 1
ATOM 726 N N . HIS A 1 96 ? 22.098 23.796 6.878 1.00 87.25 96 HIS A N 1
ATOM 727 C CA . HIS A 1 96 ? 22.639 25.150 6.976 1.00 87.25 96 HIS A CA 1
ATOM 728 C C . HIS A 1 96 ? 22.539 25.911 5.652 1.00 87.25 96 HIS A C 1
ATOM 730 O O . HIS A 1 96 ? 22.108 27.064 5.643 1.00 87.25 96 HIS A O 1
ATOM 736 N N . ASN A 1 97 ? 22.899 25.267 4.540 1.00 87.69 97 ASN A N 1
ATOM 737 C CA . ASN A 1 97 ? 22.946 25.906 3.223 1.00 87.69 97 ASN A CA 1
ATOM 738 C C . ASN A 1 97 ? 21.549 26.189 2.653 1.00 87.69 97 ASN A C 1
ATOM 740 O O . ASN A 1 97 ? 21.354 27.188 1.968 1.00 87.69 97 ASN A O 1
ATOM 744 N N . GLU A 1 98 ? 20.572 25.337 2.959 1.00 90.75 98 GLU A N 1
ATOM 745 C CA . GLU A 1 98 ? 19.188 25.442 2.486 1.00 90.75 98 GLU A CA 1
ATOM 746 C C . GLU A 1 98 ? 18.240 25.906 3.602 1.00 90.75 98 GLU A C 1
ATOM 748 O O . GLU A 1 98 ? 17.030 25.732 3.491 1.00 90.75 98 GLU A O 1
ATOM 753 N N . ARG A 1 99 ? 18.761 26.503 4.686 1.00 90.88 99 ARG A N 1
ATOM 754 C CA . ARG A 1 99 ? 17.984 26.819 5.901 1.00 90.88 99 ARG A CA 1
ATOM 755 C C . ARG A 1 99 ? 16.683 27.580 5.638 1.00 90.88 99 ARG A C 1
ATOM 757 O O . ARG A 1 99 ? 15.695 27.330 6.313 1.00 90.88 99 ARG A O 1
ATOM 764 N N . PHE A 1 100 ? 16.682 28.496 4.666 1.00 92.56 100 PHE A N 1
ATOM 765 C CA . PHE A 1 100 ? 15.502 29.289 4.319 1.00 92.56 100 PHE A CA 1
ATOM 766 C C . PHE A 1 100 ? 14.468 28.446 3.570 1.00 92.56 100 PHE A C 1
ATOM 768 O O . PHE A 1 100 ? 13.320 28.396 3.989 1.00 92.56 100 PHE A O 1
ATOM 775 N N . ALA A 1 101 ? 14.897 27.692 2.552 1.00 90.75 101 ALA A N 1
ATOM 776 C CA . ALA A 1 101 ? 14.021 26.785 1.813 1.00 90.75 101 ALA A CA 1
ATOM 777 C C . ALA A 1 101 ? 13.430 25.692 2.720 1.00 90.75 101 ALA A C 1
ATOM 779 O O . ALA A 1 101 ? 12.243 25.401 2.638 1.00 90.75 101 ALA A O 1
ATOM 780 N N . ILE A 1 102 ? 14.232 25.136 3.635 1.00 91.69 102 ILE A N 1
ATOM 781 C CA . ILE A 1 102 ? 13.774 24.162 4.636 1.00 91.69 102 ILE A CA 1
ATOM 782 C C . ILE A 1 102 ? 12.766 24.793 5.602 1.00 91.69 102 ILE A C 1
ATOM 784 O O . ILE A 1 102 ? 11.753 24.172 5.917 1.00 91.69 102 ILE A O 1
ATOM 788 N N . ALA A 1 103 ? 13.032 26.009 6.090 1.00 92.31 103 ALA A N 1
ATOM 789 C CA . ALA A 1 103 ? 12.130 26.699 7.009 1.00 92.31 103 ALA A CA 1
ATOM 790 C C . ALA A 1 103 ? 10.786 27.034 6.350 1.00 92.31 103 ALA A C 1
ATOM 792 O O . ALA A 1 103 ? 9.743 26.857 6.978 1.00 92.31 103 ALA A O 1
ATOM 793 N N . ASP A 1 104 ? 10.804 27.483 5.094 1.00 92.75 104 ASP A N 1
ATOM 794 C CA . ASP A 1 104 ? 9.588 27.757 4.330 1.00 92.75 104 ASP A CA 1
ATOM 795 C C . ASP A 1 104 ? 8.814 26.464 4.040 1.00 92.75 104 ASP A C 1
ATOM 797 O O . ASP A 1 104 ? 7.615 26.405 4.313 1.00 92.75 104 ASP A O 1
ATOM 801 N N . ALA A 1 105 ? 9.503 25.397 3.623 1.00 91.88 105 ALA A N 1
ATOM 802 C CA . ALA A 1 105 ? 8.882 24.099 3.379 1.00 91.88 105 ALA A CA 1
ATOM 803 C C . ALA A 1 105 ? 8.252 23.491 4.640 1.00 91.88 105 ALA A C 1
ATOM 805 O O . ALA A 1 105 ? 7.145 22.961 4.584 1.00 91.88 105 ALA A O 1
ATOM 806 N N . ASN A 1 106 ? 8.923 23.589 5.791 1.00 92.75 106 ASN A N 1
ATOM 807 C CA . ASN A 1 106 ? 8.368 23.125 7.063 1.00 92.75 106 ASN A CA 1
ATOM 808 C C . ASN A 1 106 ? 7.146 23.939 7.490 1.00 92.75 106 ASN A C 1
ATOM 810 O O . ASN A 1 106 ? 6.186 23.351 7.977 1.00 92.75 106 ASN A O 1
ATOM 814 N N . ARG A 1 107 ? 7.164 25.265 7.300 1.00 92.81 107 ARG A N 1
ATOM 815 C CA . ARG A 1 107 ? 6.017 26.127 7.617 1.00 92.81 107 ARG A CA 1
ATOM 816 C C . ARG A 1 107 ? 4.801 25.750 6.775 1.00 92.81 107 ARG A C 1
ATOM 818 O O . ARG A 1 107 ? 3.695 25.657 7.298 1.00 92.81 107 ARG A O 1
ATOM 825 N N . GLU A 1 108 ? 5.011 25.523 5.482 1.00 91.69 108 GLU A N 1
ATOM 826 C CA . GLU A 1 108 ? 3.948 25.102 4.573 1.00 91.69 108 GLU A CA 1
ATOM 827 C C . GLU A 1 108 ? 3.434 23.696 4.911 1.00 91.69 108 GLU A C 1
ATOM 829 O O . GLU A 1 108 ? 2.224 23.485 4.991 1.00 91.69 108 GLU A O 1
ATOM 834 N N . LEU A 1 109 ? 4.337 22.751 5.188 1.00 89.69 109 LEU A N 1
ATOM 835 C CA . LEU A 1 109 ? 3.971 21.398 5.595 1.00 89.69 109 LEU A CA 1
ATOM 836 C C . LEU A 1 109 ? 3.158 21.398 6.896 1.00 89.69 109 LEU A C 1
ATOM 838 O O . LEU A 1 109 ? 2.139 20.713 6.976 1.00 89.69 109 LEU A O 1
ATOM 842 N N . GLU A 1 110 ? 3.562 22.189 7.887 1.00 89.75 110 GLU A N 1
ATOM 843 C CA . GLU A 1 110 ? 2.849 22.327 9.157 1.00 89.75 110 GLU A CA 1
ATOM 844 C C . GLU A 1 110 ? 1.461 22.942 8.952 1.00 89.75 110 GLU A C 1
ATOM 846 O O . GLU A 1 110 ? 0.482 22.443 9.505 1.00 89.75 110 GLU A O 1
ATOM 851 N N . MET A 1 111 ? 1.343 23.956 8.092 1.00 87.81 111 MET A N 1
ATOM 852 C CA . MET A 1 111 ? 0.057 24.570 7.757 1.00 87.81 111 MET A CA 1
ATOM 853 C C . MET A 1 111 ? -0.906 23.587 7.075 1.00 87.81 111 MET A C 1
ATOM 855 O O . MET A 1 111 ? -2.105 23.623 7.345 1.00 87.81 111 MET A O 1
ATOM 859 N N . GLN A 1 112 ? -0.401 22.714 6.198 1.00 84.50 112 GLN A N 1
ATOM 860 C CA . GLN A 1 112 ? -1.239 21.803 5.409 1.00 84.50 112 GLN A CA 1
ATOM 861 C C . GLN A 1 112 ? -1.493 20.447 6.088 1.00 84.50 112 GLN A C 1
ATOM 863 O O . GLN A 1 112 ? -2.535 19.835 5.861 1.00 84.50 112 GLN A O 1
ATOM 868 N N . THR A 1 113 ? -0.558 19.961 6.908 1.00 81.69 113 THR A N 1
ATOM 869 C CA . THR A 1 113 ? -0.586 18.598 7.480 1.00 81.69 113 THR A CA 1
ATOM 870 C C . THR A 1 113 ? -0.499 18.564 9.006 1.00 81.69 113 THR A C 1
ATOM 872 O O . THR A 1 113 ? -0.531 17.488 9.601 1.00 81.69 113 THR A O 1
ATOM 875 N N . GLY A 1 114 ? -0.329 19.710 9.673 1.00 83.50 114 GLY A N 1
ATOM 876 C CA . GLY A 1 114 ? -0.111 19.766 11.122 1.00 83.50 114 GLY A CA 1
ATOM 877 C C . GLY A 1 114 ? 1.166 19.056 11.591 1.00 83.50 114 GLY A C 1
ATOM 878 O O . GLY A 1 114 ? 1.300 18.762 12.776 1.00 83.50 114 GLY A O 1
ATOM 879 N N . SER A 1 115 ? 2.083 18.726 10.675 1.00 83.12 115 SER A N 1
ATOM 880 C CA . SER A 1 115 ? 3.321 17.996 10.953 1.00 83.12 115 SER A CA 1
ATOM 881 C C . SER A 1 115 ? 4.528 18.726 10.367 1.00 83.12 115 SER A C 1
ATOM 883 O O . SER A 1 115 ? 4.429 19.406 9.352 1.00 83.12 115 SER A O 1
ATOM 885 N N . GLN A 1 116 ? 5.689 18.558 10.998 1.00 88.62 116 GLN A N 1
ATOM 886 C CA . GLN A 1 116 ? 6.968 19.079 10.511 1.00 88.62 116 GLN A CA 1
ATOM 887 C C . GLN A 1 116 ? 7.839 17.944 9.964 1.00 88.62 116 GLN A C 1
ATOM 889 O O . GLN A 1 116 ? 7.720 16.791 10.391 1.00 88.62 116 GLN A O 1
ATOM 894 N N . CYS A 1 117 ? 8.746 18.264 9.038 1.00 93.38 117 CYS A N 1
ATOM 895 C CA . CYS A 1 117 ? 9.711 17.295 8.536 1.00 93.38 117 CYS A CA 1
ATOM 896 C C . CYS A 1 117 ? 10.842 17.106 9.553 1.00 93.38 117 CYS A C 1
ATOM 898 O O . CYS A 1 117 ? 11.566 18.045 9.892 1.00 93.38 117 CYS A O 1
ATOM 900 N N . LEU A 1 118 ? 11.040 15.866 10.000 1.00 94.44 118 LEU A N 1
ATOM 901 C CA . LEU A 1 118 ? 12.186 15.489 10.820 1.00 94.44 118 LEU A CA 1
ATOM 902 C C . LEU A 1 118 ? 13.447 15.407 9.956 1.00 94.44 118 LEU A C 1
ATOM 904 O O . LEU A 1 118 ? 13.494 14.640 9.002 1.00 94.44 118 LEU A O 1
ATOM 908 N N . PHE A 1 119 ? 14.505 16.121 10.322 1.00 94.44 119 PHE A N 1
ATOM 909 C CA . PHE A 1 119 ? 15.801 16.004 9.653 1.00 94.44 119 PHE A CA 1
ATOM 910 C C . PHE A 1 119 ? 16.731 15.107 10.463 1.00 94.44 119 PHE A C 1
ATOM 912 O O . PHE A 1 119 ? 17.033 15.403 11.618 1.00 94.44 119 PHE A O 1
ATOM 919 N N . ALA A 1 120 ? 17.205 14.023 9.852 1.00 94.19 120 ALA A N 1
ATOM 920 C CA . ALA A 1 120 ? 18.145 13.095 10.470 1.00 94.19 120 ALA A CA 1
ATOM 921 C C . ALA A 1 120 ? 19.422 13.009 9.633 1.00 94.19 120 ALA A C 1
ATOM 923 O O . ALA A 1 120 ? 19.372 12.797 8.422 1.00 94.19 120 ALA A O 1
ATOM 924 N N . LYS A 1 121 ? 20.584 13.141 10.276 1.00 95.00 121 LYS A N 1
ATOM 925 C CA . LYS A 1 121 ? 21.865 12.820 9.635 1.00 95.00 121 LYS A CA 1
ATOM 926 C C . LYS A 1 121 ? 22.070 11.309 9.627 1.00 95.00 121 LYS A C 1
ATOM 928 O O . LYS A 1 121 ? 21.618 10.619 10.542 1.00 95.00 121 LYS A O 1
ATOM 933 N N . TRP A 1 122 ? 22.788 10.795 8.635 1.00 93.12 122 TRP A N 1
ATOM 934 C CA . TRP A 1 122 ? 23.033 9.360 8.480 1.00 93.12 122 TRP A CA 1
ATOM 935 C C . TRP A 1 122 ? 23.589 8.696 9.750 1.00 93.12 122 TRP A C 1
ATOM 937 O O . TRP A 1 122 ? 23.065 7.670 10.180 1.00 93.12 122 TRP A O 1
ATOM 947 N N . HIS A 1 123 ? 24.559 9.324 10.420 1.00 91.75 123 HIS A N 1
ATOM 948 C CA . HIS A 1 123 ? 25.177 8.794 11.640 1.00 91.75 123 HIS A CA 1
ATOM 949 C C . HIS A 1 123 ? 24.254 8.860 12.872 1.00 91.75 123 HIS A C 1
ATOM 951 O O . HIS A 1 123 ? 24.514 8.209 13.878 1.00 91.75 123 HIS A O 1
ATOM 957 N N . GLN A 1 124 ? 23.161 9.627 12.803 1.00 93.25 124 GLN A N 1
ATOM 958 C CA . GLN A 1 124 ? 22.143 9.716 13.856 1.00 93.25 124 GLN A CA 1
ATOM 959 C C . GLN A 1 124 ? 20.962 8.768 13.610 1.00 93.25 124 GLN A C 1
ATOM 961 O O . GLN A 1 124 ? 20.133 8.583 14.506 1.00 93.25 124 GLN A O 1
ATOM 966 N N . SER A 1 125 ? 20.878 8.161 12.421 1.00 89.31 125 SER A N 1
ATOM 967 C CA . SER A 1 125 ? 19.731 7.358 11.981 1.00 89.31 125 SER A CA 1
ATOM 968 C C . SER A 1 125 ? 19.365 6.241 12.961 1.00 89.31 125 SER A C 1
ATOM 970 O O . SER A 1 125 ? 18.190 6.088 13.283 1.00 89.31 125 SER A O 1
ATOM 972 N N . SER A 1 126 ? 20.356 5.551 13.530 1.00 89.81 126 SER A N 1
ATOM 973 C CA . SER A 1 126 ? 20.174 4.466 14.505 1.00 89.81 126 SER A CA 1
ATOM 974 C C . SER A 1 126 ? 19.542 4.903 15.831 1.00 89.81 126 SER A C 1
ATOM 976 O O . SER A 1 126 ? 18.993 4.074 16.548 1.00 89.81 126 SER A O 1
ATOM 978 N N . SER A 1 127 ? 19.590 6.194 16.168 1.00 91.69 127 SER A N 1
ATOM 979 C CA . SER A 1 127 ? 19.019 6.735 17.411 1.00 91.69 127 SER A CA 1
ATOM 980 C C . SER A 1 127 ? 17.710 7.495 17.190 1.00 91.69 127 SER A C 1
ATOM 982 O O . SER A 1 127 ? 16.840 7.513 18.066 1.00 91.69 127 SER A O 1
ATOM 984 N N . VAL A 1 128 ? 17.568 8.117 16.017 1.00 93.56 128 VAL A N 1
ATOM 985 C CA . VAL A 1 128 ? 16.454 9.005 15.674 1.00 93.56 128 VAL A CA 1
ATOM 986 C C . VAL A 1 128 ? 15.329 8.238 14.982 1.00 93.56 128 VAL A C 1
ATOM 988 O O . VAL A 1 128 ? 14.171 8.364 15.385 1.00 93.56 128 VAL A O 1
ATOM 991 N N . LEU A 1 129 ? 15.651 7.411 13.981 1.00 92.69 129 LEU A N 1
ATOM 992 C CA . LEU A 1 129 ? 14.633 6.714 13.193 1.00 92.69 129 LEU A CA 1
ATOM 993 C C . LEU A 1 129 ? 13.815 5.716 14.013 1.00 92.69 129 LEU A C 1
ATOM 995 O O . LEU A 1 129 ? 12.601 5.757 13.855 1.00 92.69 129 LEU A O 1
ATOM 999 N N . PRO A 1 130 ? 14.372 4.894 14.929 1.00 92.56 130 PRO A N 1
ATOM 1000 C CA . PRO A 1 130 ? 13.538 3.987 15.720 1.00 92.56 130 PRO A CA 1
ATOM 1001 C C . PRO A 1 130 ? 12.449 4.719 16.512 1.00 92.56 130 PRO A C 1
ATOM 1003 O O . PRO A 1 130 ? 11.302 4.283 16.545 1.00 92.56 130 PRO A O 1
ATOM 1006 N N . LYS A 1 131 ? 12.784 5.874 17.104 1.00 92.12 131 LYS A N 1
ATOM 1007 C CA . LYS A 1 131 ? 11.834 6.690 17.874 1.00 92.12 131 LYS A CA 1
ATOM 1008 C C . LYS A 1 131 ? 10.767 7.312 16.977 1.00 92.12 131 LYS A C 1
ATOM 1010 O O . LYS A 1 131 ? 9.597 7.325 17.340 1.00 92.12 131 LYS A O 1
ATOM 1015 N N . TRP A 1 132 ? 11.167 7.812 15.810 1.00 93.44 132 TRP A N 1
ATOM 1016 C CA . TRP A 1 132 ? 10.249 8.394 14.829 1.00 93.44 132 TRP A CA 1
ATOM 1017 C C . TRP A 1 132 ? 9.327 7.348 14.189 1.00 93.44 132 TRP A C 1
ATOM 1019 O O . TRP A 1 132 ? 8.143 7.601 13.975 1.00 93.44 132 TRP A O 1
ATOM 1029 N N . LEU A 1 133 ? 9.847 6.148 13.929 1.00 90.69 133 LEU A N 1
ATOM 1030 C CA . LEU A 1 133 ? 9.059 5.016 13.460 1.00 90.69 133 LEU A CA 1
ATOM 1031 C C . LEU A 1 133 ? 8.023 4.628 14.531 1.00 90.69 133 LEU A C 1
ATOM 1033 O O . LEU A 1 133 ? 6.833 4.578 14.231 1.00 90.69 133 LEU A O 1
ATOM 1037 N N . ALA A 1 134 ? 8.439 4.491 15.792 1.00 86.31 134 ALA A N 1
ATOM 1038 C CA . ALA A 1 134 ? 7.554 4.131 16.903 1.00 86.31 134 ALA A CA 1
ATOM 1039 C C . ALA A 1 134 ? 6.540 5.220 17.323 1.00 86.31 134 ALA A C 1
ATOM 1041 O O . ALA A 1 134 ? 5.606 4.924 18.071 1.00 86.31 134 ALA A O 1
ATOM 1042 N N . ALA A 1 135 ? 6.709 6.476 16.895 1.00 82.12 135 ALA A N 1
ATOM 1043 C CA . ALA A 1 135 ? 5.789 7.561 17.239 1.00 82.12 135 ALA A CA 1
ATOM 1044 C C . ALA A 1 135 ? 4.384 7.303 16.666 1.00 82.12 135 ALA A C 1
ATOM 1046 O O . ALA A 1 135 ? 4.233 6.744 15.587 1.00 82.12 135 ALA A O 1
ATOM 1047 N N . LYS A 1 136 ? 3.314 7.720 17.346 1.00 69.94 136 LYS A N 1
ATOM 1048 C CA . LYS A 1 136 ? 1.972 7.627 16.748 1.00 69.94 136 LYS A CA 1
ATOM 1049 C C . LYS A 1 136 ? 1.824 8.689 15.648 1.00 69.94 136 LYS A C 1
ATOM 1051 O O . LYS A 1 136 ? 2.318 9.798 15.847 1.00 69.94 136 LYS A O 1
ATOM 1056 N N . PRO A 1 137 ? 1.176 8.382 14.509 1.00 62.34 137 PRO A N 1
ATOM 1057 C CA . PRO A 1 137 ? 0.903 9.390 13.488 1.00 62.34 137 PRO A CA 1
ATOM 1058 C C . PRO A 1 137 ? 0.116 10.567 14.091 1.00 62.34 137 PRO A C 1
ATOM 1060 O O . PRO A 1 137 ? -0.822 10.363 14.862 1.00 62.34 137 PRO A O 1
ATOM 1063 N N . THR A 1 138 ? 0.537 11.792 13.758 1.00 55.59 138 THR A N 1
ATOM 1064 C CA . THR A 1 138 ? 0.056 13.056 14.349 1.00 55.59 138 THR A CA 1
ATOM 1065 C C . THR A 1 138 ? -1.429 13.299 14.092 1.00 55.59 138 THR A C 1
ATOM 1067 O O . THR A 1 138 ? -2.119 13.888 14.920 1.00 55.59 138 THR A O 1
ATOM 1070 N N . ILE A 1 139 ? -1.943 12.806 12.964 1.00 53.62 139 ILE A N 1
ATOM 1071 C CA . ILE A 1 139 ? -3.363 12.854 12.643 1.00 53.62 139 ILE A CA 1
ATOM 1072 C C . ILE A 1 139 ? -3.904 11.434 12.770 1.00 53.62 139 ILE A C 1
ATOM 1074 O O . ILE A 1 139 ? -3.644 10.578 11.923 1.00 53.62 139 ILE A O 1
ATOM 1078 N N . LEU A 1 140 ? -4.705 11.200 13.813 1.00 46.41 140 LEU A N 1
ATOM 1079 C CA . LEU A 1 140 ? -5.703 10.132 13.818 1.00 46.41 140 LEU A CA 1
ATOM 1080 C C . LEU A 1 140 ? -6.731 10.469 12.736 1.00 46.41 140 LEU A C 1
ATOM 1082 O O . LEU A 1 140 ? -7.855 10.876 13.021 1.00 46.41 140 LEU A O 1
ATOM 1086 N N . ALA A 1 141 ? -6.353 10.324 11.468 1.00 43.97 141 ALA A N 1
ATOM 1087 C CA . ALA A 1 141 ? -7.352 10.148 10.448 1.00 43.97 141 ALA A CA 1
ATOM 1088 C C . ALA A 1 141 ? -7.995 8.820 10.837 1.00 43.97 141 ALA A C 1
ATOM 1090 O O . ALA A 1 141 ? -7.374 7.767 10.685 1.00 43.97 141 ALA A O 1
ATOM 1091 N N . GLN A 1 142 ? -9.206 8.872 11.399 1.00 43.53 142 GLN A N 1
ATOM 1092 C CA . GLN A 1 142 ? -10.125 7.743 11.384 1.00 43.53 142 GLN A CA 1
ATOM 1093 C C . GLN A 1 142 ? -10.393 7.434 9.911 1.00 43.53 142 GLN A C 1
ATOM 1095 O O . GLN A 1 142 ? -11.417 7.783 9.330 1.00 43.53 142 GLN A O 1
ATOM 1100 N N . ARG A 1 143 ? -9.405 6.833 9.254 1.00 47.34 143 ARG A N 1
ATOM 1101 C CA . ARG A 1 143 ? -9.604 6.171 7.991 1.00 47.34 143 ARG A CA 1
ATOM 1102 C C . ARG A 1 143 ? -10.362 4.927 8.379 1.00 47.34 143 ARG A C 1
ATOM 1104 O O . ARG A 1 143 ? -9.801 4.017 8.982 1.00 47.34 143 ARG A O 1
ATOM 1111 N N . VAL A 1 144 ? -11.641 4.923 8.035 1.00 46.84 144 VAL A N 1
ATOM 1112 C CA . VAL A 1 144 ? -12.383 3.696 7.777 1.00 46.84 144 VAL A CA 1
ATOM 1113 C C . VAL A 1 144 ? -11.560 2.937 6.739 1.00 46.84 144 VAL A C 1
ATOM 1115 O O . VAL A 1 144 ? -11.666 3.176 5.534 1.00 46.84 144 VAL A O 1
ATOM 1118 N N . THR A 1 145 ? -10.609 2.120 7.197 1.00 59.50 145 THR A N 1
ATOM 1119 C CA . THR A 1 145 ? -9.795 1.298 6.310 1.00 59.50 145 THR A CA 1
ATOM 1120 C C . THR A 1 145 ? -10.713 0.204 5.828 1.00 59.50 145 THR A C 1
ATOM 1122 O O . THR A 1 145 ? -10.870 -0.823 6.490 1.00 59.50 145 THR A O 1
ATOM 1125 N N . ARG A 1 146 ? -11.375 0.454 4.698 1.00 72.75 146 ARG A N 1
ATOM 1126 C CA . ARG A 1 146 ? -12.149 -0.583 4.035 1.00 72.75 146 ARG A CA 1
ATOM 1127 C C . ARG A 1 146 ? -11.209 -1.760 3.782 1.00 72.75 146 ARG A C 1
ATOM 1129 O O . ARG A 1 146 ? -10.090 -1.545 3.310 1.00 72.75 146 ARG A O 1
ATOM 1136 N N . PRO A 1 147 ? -11.615 -2.983 4.141 1.00 83.25 147 PRO A N 1
ATOM 1137 C CA . PRO A 1 147 ? -10.745 -4.134 4.001 1.00 83.25 147 PRO A CA 1
ATOM 1138 C C . PRO A 1 147 ? -10.423 -4.356 2.525 1.00 83.25 147 PRO A C 1
ATOM 1140 O O . PRO A 1 147 ? -11.317 -4.308 1.680 1.00 83.25 147 PRO A O 1
ATOM 1143 N N . THR A 1 148 ? -9.158 -4.643 2.227 1.00 90.00 148 THR A N 1
ATOM 1144 C CA . THR A 1 148 ? -8.739 -5.080 0.894 1.00 90.00 148 THR A CA 1
ATOM 1145 C C . THR A 1 148 ? -9.497 -6.349 0.512 1.00 90.00 148 THR A C 1
ATOM 1147 O O . THR A 1 148 ? -9.556 -7.300 1.306 1.00 90.00 148 THR A O 1
ATOM 1150 N N . VAL A 1 149 ? -10.066 -6.366 -0.695 1.00 93.44 149 VAL A N 1
ATOM 1151 C CA . VAL A 1 149 ? -10.841 -7.492 -1.229 1.00 93.44 149 VAL A CA 1
ATOM 1152 C C . VAL A 1 149 ? -10.034 -8.229 -2.295 1.00 93.44 149 VAL A C 1
ATOM 1154 O O . VAL A 1 149 ? -9.677 -7.661 -3.327 1.00 93.44 149 VAL A O 1
ATOM 1157 N N . ALA A 1 150 ? -9.789 -9.519 -2.083 1.00 95.12 150 ALA A N 1
ATOM 1158 C CA . ALA A 1 150 ? -9.246 -10.400 -3.112 1.00 95.12 150 ALA A CA 1
ATOM 1159 C C . ALA A 1 150 ? -10.383 -11.098 -3.869 1.00 95.12 150 ALA A C 1
ATOM 1161 O O . ALA A 1 150 ? -11.220 -11.761 -3.257 1.00 95.12 150 ALA A O 1
ATOM 1162 N N . VAL A 1 151 ? -10.397 -10.992 -5.196 1.00 95.62 151 VAL A N 1
ATOM 1163 C CA . VAL A 1 151 ? -11.330 -11.711 -6.073 1.00 95.62 151 VAL A CA 1
ATOM 1164 C C . VAL A 1 151 ? -10.607 -12.910 -6.679 1.00 95.62 151 VAL A C 1
ATOM 1166 O O . VAL A 1 151 ? -9.700 -12.748 -7.495 1.00 95.62 151 VAL A O 1
ATOM 1169 N N . VAL A 1 152 ? -10.995 -14.120 -6.283 1.00 96.56 152 VAL A N 1
ATOM 1170 C CA . VAL A 1 152 ? -10.394 -15.370 -6.758 1.00 96.56 152 VAL A CA 1
ATOM 1171 C C . VAL A 1 152 ? -11.209 -15.925 -7.922 1.00 96.56 152 VAL A C 1
ATOM 1173 O O . VAL A 1 152 ? -12.299 -16.451 -7.709 1.00 96.56 152 VAL A O 1
ATOM 1176 N N . ALA A 1 153 ? -10.667 -15.845 -9.139 1.00 95.81 153 ALA A N 1
ATOM 1177 C CA . ALA A 1 153 ? -11.321 -16.322 -10.362 1.00 95.81 153 ALA A CA 1
ATOM 1178 C C . ALA A 1 153 ? -10.309 -16.913 -11.354 1.00 95.81 153 ALA A C 1
ATOM 1180 O O . ALA A 1 153 ? -9.135 -16.533 -11.364 1.00 95.81 153 ALA A O 1
ATOM 1181 N N . THR A 1 154 ? -10.756 -17.810 -12.236 1.00 94.56 154 THR A N 1
ATOM 1182 C CA . THR A 1 154 ? -9.855 -18.556 -13.141 1.00 94.56 154 THR A CA 1
ATOM 1183 C C . THR A 1 154 ? -9.186 -17.665 -14.196 1.00 94.56 154 THR A C 1
ATOM 1185 O O . THR A 1 154 ? -8.041 -17.911 -14.606 1.00 94.56 154 THR A O 1
ATOM 1188 N N . ASN A 1 155 ? -9.881 -16.615 -14.635 1.00 93.50 155 ASN A N 1
ATOM 1189 C CA . ASN A 1 155 ? -9.410 -15.640 -15.613 1.00 93.50 155 ASN A CA 1
ATOM 1190 C C . ASN A 1 155 ? -9.895 -14.226 -15.252 1.00 93.50 155 ASN A C 1
ATOM 1192 O O . ASN A 1 155 ? -10.843 -14.070 -14.482 1.00 93.50 155 ASN A O 1
ATOM 1196 N N . LEU A 1 156 ? -9.232 -13.212 -15.818 1.00 91.00 156 LEU A N 1
ATOM 1197 C CA . LEU A 1 156 ? -9.561 -11.811 -15.564 1.00 91.00 156 LEU A CA 1
ATOM 1198 C C . LEU A 1 156 ? -10.977 -11.468 -16.035 1.00 91.00 156 LEU A C 1
ATOM 1200 O O . LEU A 1 156 ? -11.692 -10.824 -15.291 1.00 91.00 156 LEU A O 1
ATOM 1204 N N . ALA A 1 157 ? -11.418 -11.981 -17.187 1.00 90.81 157 ALA A N 1
ATOM 1205 C CA . ALA A 1 157 ? -12.758 -11.718 -17.723 1.00 90.81 157 ALA A CA 1
ATOM 1206 C C . ALA A 1 157 ? -13.898 -12.110 -16.757 1.00 90.81 157 ALA A C 1
ATOM 1208 O O . ALA A 1 157 ? -14.951 -11.486 -16.755 1.00 90.81 157 ALA A O 1
ATOM 1209 N N . SER A 1 158 ? -13.695 -13.131 -15.914 1.00 90.62 158 SER A N 1
ATOM 1210 C CA . SER A 1 158 ? -14.673 -13.515 -14.881 1.00 90.62 158 SER A CA 1
ATOM 1211 C C . SER A 1 158 ? -14.593 -12.625 -13.636 1.00 90.62 158 SER A C 1
ATOM 1213 O O . SER A 1 158 ? -15.595 -12.439 -12.953 1.00 90.62 158 SER A O 1
ATOM 1215 N N . ALA A 1 159 ? -13.408 -12.092 -13.323 1.00 92.50 159 ALA A N 1
ATOM 1216 C CA . ALA A 1 159 ? -13.184 -11.219 -12.171 1.00 92.50 159 ALA A CA 1
ATOM 1217 C C . ALA A 1 159 ? -13.520 -9.749 -12.451 1.00 92.50 159 ALA A C 1
ATOM 1219 O O . ALA A 1 159 ? -13.937 -9.047 -11.538 1.00 92.50 159 ALA A O 1
ATOM 1220 N N . GLU A 1 160 ? -13.324 -9.286 -13.683 1.00 91.69 160 GLU A N 1
ATOM 1221 C CA . GLU A 1 160 ? -13.403 -7.883 -14.101 1.00 91.69 160 GLU A CA 1
ATOM 1222 C C . GLU A 1 160 ? -14.731 -7.217 -13.708 1.00 91.69 160 GLU A C 1
ATOM 1224 O O . GLU A 1 160 ? -14.670 -6.222 -12.991 1.00 91.69 160 GLU A O 1
ATOM 1229 N N . PRO A 1 161 ? -15.920 -7.805 -13.959 1.00 89.69 161 PRO A N 1
ATOM 1230 C CA . PRO A 1 161 ? -17.178 -7.189 -13.522 1.00 89.69 161 PRO A CA 1
ATOM 1231 C C . PRO A 1 161 ? -17.283 -7.007 -11.998 1.00 89.69 161 PRO A C 1
ATOM 1233 O O . PRO A 1 161 ? -17.921 -6.075 -11.513 1.00 89.69 161 PRO A O 1
ATOM 1236 N N . ILE A 1 162 ? -16.664 -7.907 -11.226 1.00 91.06 162 ILE A N 1
ATOM 1237 C CA . ILE A 1 162 ? -16.637 -7.845 -9.758 1.00 91.06 162 ILE A CA 1
ATOM 1238 C C . ILE A 1 162 ? -15.660 -6.755 -9.310 1.00 91.06 162 ILE A C 1
ATOM 1240 O O . ILE A 1 162 ? -15.961 -5.991 -8.394 1.00 91.06 162 ILE A O 1
ATOM 1244 N N . LEU A 1 163 ? -14.490 -6.688 -9.951 1.00 91.06 163 LEU A N 1
ATOM 1245 C CA . LEU A 1 163 ? -13.484 -5.667 -9.681 1.00 91.06 163 LEU A CA 1
ATOM 1246 C C . LEU A 1 163 ? -14.024 -4.266 -9.965 1.00 91.06 163 LEU A C 1
ATOM 1248 O O . LEU A 1 163 ? -13.868 -3.400 -9.109 1.00 91.06 163 LEU A O 1
ATOM 1252 N N . ASP A 1 164 ? -14.691 -4.069 -11.102 1.00 87.69 164 ASP A N 1
ATOM 1253 C CA . ASP A 1 164 ? -15.260 -2.782 -11.506 1.00 87.69 164 ASP A CA 1
ATOM 1254 C C . ASP A 1 164 ? -16.347 -2.317 -10.534 1.00 87.69 164 ASP A C 1
ATOM 1256 O O . ASP A 1 164 ? -16.333 -1.167 -10.090 1.00 87.69 164 ASP A O 1
ATOM 1260 N N . GLY A 1 165 ? -17.238 -3.227 -10.123 1.00 85.69 165 GLY A N 1
ATOM 1261 C CA . GLY A 1 165 ? -18.248 -2.930 -9.106 1.00 85.69 165 GLY A CA 1
ATOM 1262 C C . GLY A 1 165 ? -17.616 -2.479 -7.786 1.00 85.69 165 GLY A C 1
ATOM 1263 O O . GLY A 1 165 ? -17.988 -1.455 -7.222 1.00 85.69 165 GLY A O 1
ATOM 1264 N N . LEU A 1 166 ? -16.589 -3.192 -7.319 1.00 88.38 166 LEU A N 1
ATOM 1265 C CA . LEU A 1 166 ? -15.901 -2.854 -6.070 1.00 88.38 166 LEU A CA 1
ATOM 1266 C C . LEU A 1 166 ? -15.045 -1.582 -6.163 1.00 88.38 166 LEU A C 1
ATOM 1268 O O . LEU A 1 166 ? -14.904 -0.863 -5.165 1.00 88.38 166 LEU A O 1
ATOM 1272 N N . ALA A 1 167 ? -14.480 -1.308 -7.340 1.00 83.62 167 ALA A N 1
ATOM 1273 C CA . ALA A 1 167 ? -13.750 -0.081 -7.628 1.00 83.62 167 ALA A CA 1
ATOM 1274 C C . ALA A 1 167 ? -14.686 1.133 -7.578 1.00 83.62 167 ALA A C 1
ATOM 1276 O O . ALA A 1 167 ? -14.314 2.152 -6.995 1.00 83.62 167 ALA A O 1
ATOM 1277 N N . GLY A 1 168 ? -15.922 0.997 -8.077 1.00 76.12 168 GLY A N 1
ATOM 1278 C CA . GLY A 1 168 ? -16.978 2.006 -7.940 1.00 76.12 168 GLY A CA 1
ATOM 1279 C C . GLY A 1 168 ? -17.290 2.361 -6.482 1.00 76.12 168 GLY A C 1
ATOM 1280 O O . GLY A 1 168 ? -17.580 3.515 -6.170 1.00 76.12 168 GLY A O 1
ATOM 1281 N N . CYS A 1 169 ? -17.127 1.411 -5.558 1.00 78.69 169 CYS A N 1
ATOM 1282 C CA . CYS A 1 169 ? -17.263 1.682 -4.130 1.00 78.69 169 CYS A CA 1
ATOM 1283 C C . CYS A 1 169 ? -16.032 2.364 -3.514 1.00 78.69 169 CYS A C 1
ATOM 1285 O O . CYS A 1 169 ? -16.110 2.786 -2.365 1.00 78.69 169 CYS A O 1
ATOM 1287 N N . GLY A 1 170 ? -14.881 2.429 -4.187 1.00 77.50 170 GLY A N 1
ATOM 1288 C CA . GLY A 1 170 ? -13.619 2.878 -3.586 1.00 77.50 170 GLY A CA 1
ATOM 1289 C C . GLY A 1 170 ? -12.988 1.852 -2.635 1.00 77.50 170 GLY A C 1
ATOM 1290 O O . GLY A 1 170 ? -12.267 2.222 -1.707 1.00 77.50 170 GLY A O 1
ATOM 1291 N N . THR A 1 171 ? -13.280 0.561 -2.820 1.00 85.31 171 THR A N 1
ATOM 1292 C CA . THR A 1 171 ? -12.647 -0.513 -2.043 1.00 85.31 171 THR A CA 1
ATOM 1293 C C . THR A 1 171 ? -11.366 -0.975 -2.743 1.00 85.31 171 THR A C 1
ATOM 1295 O O . THR A 1 171 ? -11.421 -1.274 -3.934 1.00 85.31 171 THR A O 1
ATOM 1298 N N . PRO A 1 172 ? -10.219 -1.091 -2.045 1.00 88.38 172 PRO A N 1
ATOM 1299 C CA . PRO A 1 172 ? -9.014 -1.662 -2.636 1.00 88.38 172 PRO A CA 1
ATOM 1300 C C . PRO A 1 172 ? -9.256 -3.118 -3.037 1.00 88.38 172 PRO A C 1
ATOM 1302 O O . PRO A 1 172 ? -9.578 -3.952 -2.185 1.00 88.38 172 PRO A O 1
ATOM 1305 N N . THR A 1 173 ? -9.108 -3.432 -4.321 1.00 91.81 173 THR A N 1
ATOM 1306 C CA . THR A 1 173 ? -9.385 -4.769 -4.850 1.00 91.81 173 THR A CA 1
ATOM 1307 C C . THR A 1 173 ? -8.254 -5.308 -5.701 1.00 91.81 173 THR A C 1
ATOM 1309 O O . THR A 1 173 ? -7.483 -4.563 -6.305 1.00 91.81 173 THR A O 1
ATOM 1312 N N . MET A 1 174 ? -8.139 -6.633 -5.739 1.00 93.81 174 MET A N 1
ATOM 1313 C CA . MET A 1 174 ? -7.187 -7.310 -6.610 1.00 93.81 174 MET A CA 1
ATOM 1314 C C . MET A 1 174 ? -7.734 -8.643 -7.102 1.00 93.81 174 MET A C 1
ATOM 1316 O O . MET A 1 174 ? -8.394 -9.371 -6.360 1.00 93.81 174 MET A O 1
ATOM 1320 N N . TRP A 1 175 ? -7.421 -8.985 -8.349 1.00 94.88 175 TRP A N 1
ATOM 1321 C CA . TRP A 1 175 ? -7.694 -10.313 -8.882 1.00 94.88 175 TRP A CA 1
ATOM 1322 C C . TRP A 1 175 ? -6.572 -11.287 -8.536 1.00 94.88 175 TRP A C 1
ATOM 1324 O O . TRP A 1 175 ? -5.382 -10.979 -8.616 1.00 94.88 175 TRP A O 1
ATOM 1334 N N . VAL A 1 176 ? -6.984 -12.497 -8.179 1.00 94.81 176 VAL A N 1
ATOM 1335 C CA . VAL A 1 176 ? -6.126 -13.608 -7.807 1.00 94.81 176 VAL A CA 1
ATOM 1336 C C . VAL A 1 176 ? -6.512 -14.812 -8.649 1.00 94.81 176 VAL A C 1
ATOM 1338 O O . VAL A 1 176 ? -7.626 -15.324 -8.572 1.00 94.81 176 VAL A O 1
ATOM 1341 N N . ARG A 1 177 ? -5.564 -15.318 -9.438 1.00 92.00 177 ARG A N 1
ATOM 1342 C CA . ARG A 1 177 ? -5.819 -16.492 -10.281 1.00 92.00 177 ARG A CA 1
ATOM 1343 C C . ARG A 1 177 ? -5.884 -17.795 -9.489 1.00 92.00 177 ARG A C 1
ATOM 1345 O O . ARG A 1 177 ? -6.619 -18.711 -9.847 1.00 92.00 177 ARG A O 1
ATOM 1352 N N . LYS A 1 178 ? -5.046 -17.909 -8.459 1.00 90.38 178 LYS A N 1
ATOM 1353 C CA . LYS A 1 178 ? -4.943 -19.076 -7.580 1.00 90.38 178 LYS A CA 1
ATOM 1354 C C . LYS A 1 178 ? -4.633 -18.609 -6.156 1.00 90.38 178 LYS A C 1
ATOM 1356 O O . LYS A 1 178 ? -3.772 -17.742 -6.016 1.00 90.38 178 LYS A O 1
ATOM 1361 N N .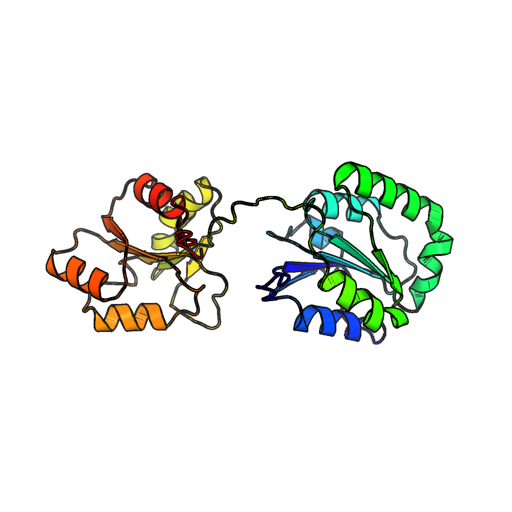 PRO A 1 179 ? -5.269 -19.191 -5.126 1.00 87.00 179 PRO A N 1
ATOM 1362 C CA . PRO A 1 179 ? -4.910 -18.958 -3.733 1.00 87.00 179 PRO A CA 1
ATOM 1363 C C . PRO A 1 179 ? -3.420 -19.191 -3.520 1.00 87.00 179 PRO A C 1
ATOM 1365 O O . PRO A 1 179 ? -2.895 -20.242 -3.894 1.00 87.00 179 PRO A O 1
ATOM 1368 N N . ASN A 1 180 ? -2.743 -18.194 -2.964 1.00 82.88 180 ASN A N 1
ATOM 1369 C CA . ASN A 1 180 ? -1.324 -18.271 -2.679 1.00 82.88 180 ASN A CA 1
ATOM 1370 C C . ASN A 1 180 ? -0.988 -17.387 -1.475 1.00 82.88 180 ASN A C 1
ATOM 1372 O O . ASN A 1 180 ? -1.003 -16.160 -1.581 1.00 82.88 180 ASN A O 1
ATOM 1376 N N . ALA A 1 181 ? -0.641 -18.028 -0.360 1.00 74.56 181 ALA A N 1
ATOM 1377 C CA . ALA A 1 181 ? -0.200 -17.384 0.873 1.00 74.56 181 ALA A CA 1
ATOM 1378 C C . ALA A 1 181 ? 1.004 -16.440 0.689 1.00 74.56 181 ALA A C 1
ATOM 1380 O O . ALA A 1 181 ? 1.146 -15.466 1.415 1.00 74.56 181 ALA A O 1
ATOM 1381 N N . TYR A 1 182 ? 1.867 -16.675 -0.302 1.00 70.62 182 TYR A N 1
ATOM 1382 C CA . TYR A 1 182 ? 3.071 -15.859 -0.485 1.00 70.62 182 TYR A CA 1
ATOM 1383 C C . TYR A 1 182 ? 2.818 -14.535 -1.214 1.00 70.62 182 TYR A C 1
ATOM 1385 O O . TYR A 1 182 ? 3.635 -13.623 -1.118 1.00 70.62 182 TYR A O 1
ATOM 1393 N N . GLN A 1 183 ? 1.722 -14.431 -1.972 1.00 71.38 183 GLN A N 1
ATOM 1394 C CA . GLN A 1 183 ? 1.446 -13.280 -2.845 1.00 71.38 183 GLN A CA 1
ATOM 1395 C C . GLN A 1 183 ? 0.410 -12.317 -2.267 1.00 71.38 183 GLN A C 1
ATOM 1397 O O . GLN A 1 183 ? 0.284 -11.196 -2.755 1.00 71.38 183 GLN A O 1
ATOM 1402 N N . LEU A 1 184 ? -0.337 -12.755 -1.256 1.00 80.25 184 LEU A N 1
ATOM 1403 C CA . LEU A 1 184 ? -1.448 -12.015 -0.680 1.00 80.25 184 LEU A CA 1
ATOM 1404 C C . LEU A 1 184 ? -1.179 -11.823 0.801 1.00 80.25 184 LEU A C 1
ATOM 1406 O O . LEU A 1 184 ? -0.943 -12.789 1.515 1.00 80.25 184 LEU A O 1
ATOM 1410 N N . ARG A 1 185 ? -1.203 -10.569 1.240 1.00 76.50 185 ARG A N 1
ATOM 1411 C CA . ARG A 1 185 ? -1.125 -10.167 2.646 1.00 76.50 185 ARG A CA 1
ATOM 1412 C C . ARG A 1 185 ? -2.120 -9.041 2.866 1.00 76.50 185 ARG A C 1
ATOM 1414 O O . ARG A 1 185 ? -2.511 -8.375 1.908 1.00 76.50 185 ARG A O 1
ATOM 1421 N N . ASN A 1 186 ? -2.528 -8.822 4.112 1.00 80.62 186 ASN A N 1
ATOM 1422 C CA . ASN A 1 186 ? -3.429 -7.725 4.480 1.00 80.62 186 ASN A CA 1
ATOM 1423 C C . ASN A 1 186 ? -4.774 -7.736 3.722 1.00 80.62 186 ASN A C 1
ATOM 1425 O O . ASN A 1 186 ? -5.396 -6.697 3.497 1.00 80.62 186 ASN A O 1
ATOM 1429 N N . VAL A 1 187 ? -5.237 -8.927 3.333 1.00 90.00 187 VAL A N 1
ATOM 1430 C CA . VAL A 1 187 ? -6.553 -9.133 2.727 1.00 90.00 187 VAL A CA 1
ATOM 1431 C C . VAL A 1 187 ? -7.556 -9.403 3.845 1.00 90.00 187 VAL A C 1
ATOM 1433 O O . VAL A 1 187 ? -7.412 -10.357 4.608 1.00 90.00 187 VAL A O 1
ATOM 1436 N N . GLY A 1 188 ? -8.570 -8.544 3.952 1.00 90.62 188 GLY A N 1
ATOM 1437 C CA . GLY A 1 188 ? -9.634 -8.680 4.952 1.00 90.62 188 GLY A CA 1
ATOM 1438 C C . GLY A 1 188 ? -10.882 -9.376 4.412 1.00 90.62 188 GLY A C 1
ATOM 1439 O O . GLY A 1 188 ? -11.716 -9.842 5.189 1.00 90.62 188 GLY A O 1
ATOM 1440 N N . ARG A 1 189 ? -11.031 -9.454 3.084 1.00 94.31 189 ARG A N 1
ATOM 1441 C CA . ARG A 1 189 ? -12.174 -10.099 2.434 1.00 94.31 189 ARG A CA 1
ATOM 1442 C C . ARG A 1 189 ? -11.758 -10.871 1.195 1.00 94.31 189 ARG A C 1
ATOM 1444 O O . ARG A 1 189 ? -10.923 -10.409 0.423 1.00 94.31 189 ARG A O 1
ATOM 1451 N N . VAL A 1 190 ? -12.395 -12.013 0.968 1.00 95.50 190 VAL A N 1
ATOM 1452 C CA . VAL A 1 190 ? -12.170 -12.831 -0.226 1.00 95.50 190 VAL A CA 1
ATOM 1453 C C . VAL A 1 190 ? -13.495 -13.144 -0.896 1.00 95.50 190 VAL A C 1
ATOM 1455 O O . VAL A 1 190 ? -14.413 -13.659 -0.258 1.00 95.50 190 VAL A O 1
ATOM 1458 N N . ILE A 1 191 ? -13.576 -12.866 -2.190 1.00 95.75 191 ILE A N 1
ATOM 1459 C CA . ILE A 1 191 ? -14.681 -13.274 -3.049 1.00 95.75 191 ILE A CA 1
ATOM 1460 C C . ILE A 1 191 ? -14.201 -14.443 -3.899 1.00 95.75 191 ILE A C 1
ATOM 1462 O O . ILE A 1 191 ? -13.284 -14.311 -4.703 1.00 95.75 191 ILE A O 1
ATOM 1466 N N . TRP A 1 192 ? -14.831 -15.594 -3.714 1.00 97.00 192 TRP A N 1
ATOM 1467 C CA . TRP A 1 192 ? -14.595 -16.800 -4.488 1.00 97.00 192 TRP A CA 1
ATOM 1468 C C . TRP A 1 192 ? -15.559 -16.837 -5.667 1.00 97.00 192 TRP A C 1
ATOM 1470 O O . TRP A 1 192 ? -16.762 -16.983 -5.466 1.00 97.00 192 TRP A O 1
ATOM 1480 N N . ASP A 1 193 ? -15.046 -16.729 -6.884 1.00 95.88 193 ASP A N 1
ATOM 1481 C CA . ASP A 1 193 ? -15.847 -16.865 -8.094 1.00 95.88 193 ASP A CA 1
ATOM 1482 C C . ASP A 1 193 ? -16.016 -18.342 -8.471 1.00 95.88 193 ASP A C 1
ATOM 1484 O O . ASP A 1 193 ? -15.049 -19.108 -8.432 1.00 95.88 193 ASP A O 1
ATOM 1488 N N . ASP A 1 194 ? -17.220 -18.764 -8.856 1.00 94.62 194 ASP A N 1
ATOM 1489 C CA . ASP A 1 194 ? -17.506 -20.149 -9.250 1.00 94.62 194 ASP A CA 1
ATOM 1490 C C . ASP A 1 194 ? -16.720 -20.639 -10.474 1.00 94.62 194 ASP A C 1
ATOM 1492 O O . ASP A 1 194 ? -16.517 -21.851 -10.592 1.00 94.62 194 ASP A O 1
ATOM 1496 N N . SER A 1 195 ? -16.183 -19.742 -11.315 1.00 94.38 195 SER A N 1
ATOM 1497 C CA . SER A 1 195 ? -15.253 -20.122 -12.390 1.00 94.38 195 SER A CA 1
ATOM 1498 C C . SER A 1 195 ? -13.987 -20.802 -11.863 1.00 94.38 195 SER A C 1
ATOM 1500 O O . SER A 1 195 ? -13.380 -21.599 -12.581 1.00 94.38 195 SER A O 1
ATOM 1502 N N . PHE A 1 196 ? -13.572 -20.496 -10.627 1.00 95.38 196 PHE A N 1
ATOM 1503 C CA . PHE A 1 196 ? -12.452 -21.135 -9.929 1.00 95.38 196 PHE A CA 1
ATOM 1504 C C . PHE A 1 196 ? -12.942 -22.069 -8.819 1.00 95.38 196 PHE A C 1
ATOM 1506 O O . PHE A 1 196 ? -12.517 -23.221 -8.693 1.00 95.38 196 PHE A O 1
ATOM 1513 N N . ALA A 1 197 ? -13.843 -21.563 -7.985 1.00 94.25 197 ALA A N 1
ATOM 1514 C CA . ALA A 1 197 ? -14.322 -22.203 -6.780 1.00 94.25 197 ALA A CA 1
ATOM 1515 C C . ALA A 1 197 ? -15.671 -22.884 -7.024 1.00 94.25 197 ALA A C 1
ATOM 1517 O O . ALA A 1 197 ? -16.693 -22.517 -6.446 1.00 94.25 197 ALA A O 1
ATOM 1518 N N . THR A 1 198 ? -15.663 -23.921 -7.859 1.00 93.81 198 THR A N 1
ATOM 1519 C CA . THR A 1 198 ? -16.851 -24.751 -8.084 1.00 93.81 198 THR A CA 1
ATOM 1520 C C . THR A 1 198 ? -17.369 -25.358 -6.776 1.00 93.81 198 THR A C 1
ATOM 1522 O O . THR A 1 198 ? -16.603 -25.577 -5.820 1.00 93.81 198 THR A O 1
ATOM 1525 N N . ALA A 1 199 ? -18.681 -25.617 -6.741 1.00 92.00 199 ALA A N 1
ATOM 1526 C CA . ALA A 1 199 ? -19.374 -26.199 -5.598 1.00 92.00 199 ALA A CA 1
ATOM 1527 C C . ALA A 1 199 ? -18.707 -27.505 -5.148 1.00 92.00 199 ALA A C 1
ATOM 1529 O O . ALA A 1 199 ? -18.329 -28.351 -5.958 1.00 92.00 199 ALA A O 1
ATOM 1530 N N . THR A 1 200 ? -18.532 -27.662 -3.838 1.00 94.81 200 THR A N 1
ATOM 1531 C CA . THR A 1 200 ? -17.737 -28.756 -3.280 1.00 94.81 200 THR A CA 1
ATOM 1532 C C . THR A 1 200 ? -18.090 -29.019 -1.814 1.00 94.81 200 THR A C 1
ATOM 1534 O O . THR A 1 200 ? -18.889 -28.304 -1.215 1.00 94.81 200 THR A O 1
ATOM 1537 N N . THR A 1 201 ? -17.481 -30.048 -1.223 1.00 97.12 201 THR A N 1
ATOM 1538 C CA . THR A 1 201 ? -17.609 -30.401 0.196 1.00 97.12 201 THR A CA 1
ATOM 1539 C C . THR A 1 201 ? -16.999 -29.350 1.130 1.00 97.12 201 THR A C 1
ATOM 1541 O O . THR A 1 201 ? -16.056 -28.646 0.759 1.00 97.12 201 THR A O 1
ATOM 1544 N N . ALA A 1 202 ? -17.470 -29.311 2.382 1.00 97.00 202 ALA A N 1
ATOM 1545 C CA . ALA A 1 202 ? -16.971 -28.404 3.420 1.00 97.00 202 ALA A CA 1
ATOM 1546 C C . ALA A 1 202 ? -15.453 -28.517 3.641 1.00 97.00 202 ALA A C 1
ATOM 1548 O O . ALA A 1 202 ? -14.755 -27.510 3.702 1.00 97.00 202 ALA A O 1
ATOM 1549 N N . LYS A 1 203 ? -14.910 -29.744 3.652 1.00 97.31 203 LYS A N 1
ATOM 1550 C CA . LYS A 1 203 ? -13.462 -29.988 3.792 1.00 97.31 203 LYS A CA 1
ATOM 1551 C C . LYS A 1 203 ? -12.646 -29.322 2.681 1.00 97.31 203 LYS A C 1
ATOM 1553 O O . LYS A 1 203 ? -11.594 -28.749 2.939 1.00 97.31 203 LYS A O 1
ATOM 1558 N N . LYS A 1 204 ? -13.120 -29.382 1.433 1.00 96.25 204 LYS A N 1
ATOM 1559 C CA . LYS A 1 204 ? -12.428 -28.747 0.301 1.00 96.25 204 LYS A CA 1
ATOM 1560 C C . LYS A 1 204 ? -12.515 -27.220 0.367 1.00 96.25 204 LYS A C 1
ATOM 1562 O O . LYS A 1 204 ? -11.548 -26.564 0.001 1.00 96.25 204 LYS A O 1
ATOM 1567 N N . TRP A 1 205 ? -13.626 -26.666 0.851 1.00 97.06 205 TRP A N 1
ATOM 1568 C CA . TRP A 1 205 ? -13.735 -25.232 1.133 1.00 97.06 205 TRP A CA 1
ATOM 1569 C C . TRP A 1 205 ? -12.754 -24.780 2.208 1.00 97.06 205 TRP A C 1
ATOM 1571 O O . TRP A 1 205 ? -12.012 -23.830 1.975 1.00 97.06 205 TRP A O 1
ATOM 1581 N N . HIS A 1 206 ? -12.676 -25.519 3.313 1.00 96.19 206 HIS A N 1
ATOM 1582 C CA . HIS A 1 206 ? -11.719 -25.243 4.376 1.00 96.19 206 HIS A CA 1
ATOM 1583 C C . HIS A 1 206 ? -10.283 -25.225 3.835 1.00 96.19 206 HIS A C 1
ATOM 1585 O O . HIS A 1 206 ? -9.574 -24.242 4.004 1.00 96.19 206 HIS A O 1
ATOM 1591 N N . ASN A 1 207 ? -9.901 -26.239 3.049 1.00 94.06 207 ASN A N 1
ATOM 1592 C CA . ASN A 1 207 ? -8.581 -26.286 2.416 1.00 94.06 207 ASN A CA 1
ATOM 1593 C C . ASN A 1 207 ? -8.305 -25.085 1.490 1.00 94.06 207 ASN A C 1
ATOM 1595 O O . ASN A 1 207 ? -7.173 -24.613 1.439 1.00 94.06 207 ASN A O 1
ATOM 1599 N N . ARG A 1 208 ? -9.307 -24.599 0.738 1.00 94.50 208 ARG A N 1
ATOM 1600 C CA . ARG A 1 208 ? -9.157 -23.405 -0.119 1.00 94.50 208 ARG A CA 1
ATOM 1601 C C . ARG A 1 208 ? -8.895 -22.156 0.719 1.00 94.50 208 ARG A C 1
ATOM 1603 O O . ARG A 1 208 ? -8.016 -21.378 0.368 1.00 94.50 208 ARG A O 1
ATOM 1610 N N . ILE A 1 209 ? -9.645 -21.986 1.806 1.00 94.31 209 ILE A N 1
ATOM 1611 C CA . ILE A 1 209 ? -9.513 -20.841 2.712 1.00 94.31 209 ILE A CA 1
ATOM 1612 C C . ILE A 1 209 ? -8.154 -20.868 3.415 1.00 94.31 209 ILE A C 1
ATOM 1614 O O . ILE A 1 209 ? -7.438 -19.874 3.378 1.00 94.31 209 ILE A O 1
ATOM 1618 N N . SER A 1 210 ? -7.748 -22.019 3.956 1.00 91.25 210 SER A N 1
ATOM 1619 C CA . SER A 1 210 ? -6.454 -22.187 4.631 1.00 91.25 210 SER A CA 1
ATOM 1620 C C . SER A 1 210 ? -5.241 -22.039 3.706 1.00 91.25 210 SER A C 1
ATOM 1622 O O . SER A 1 210 ? -4.126 -21.884 4.190 1.00 91.25 210 SER A O 1
ATOM 1624 N N . ALA A 1 211 ? -5.427 -22.098 2.383 1.00 89.56 211 ALA A N 1
ATOM 1625 C CA . ALA A 1 211 ? -4.353 -21.861 1.416 1.00 89.56 211 ALA A CA 1
ATOM 1626 C C . ALA A 1 211 ? -4.010 -20.368 1.241 1.00 89.56 211 ALA A C 1
ATOM 1628 O O . ALA A 1 211 ? -3.075 -20.036 0.506 1.00 89.56 211 ALA A O 1
ATOM 1629 N N . MET A 1 212 ? -4.770 -19.471 1.873 1.00 89.19 212 MET A N 1
ATOM 1630 C CA . MET A 1 212 ? -4.516 -18.036 1.869 1.00 89.19 212 MET A CA 1
ATOM 1631 C C . MET A 1 212 ? -4.020 -17.569 3.235 1.00 89.19 212 MET A C 1
ATOM 1633 O O . MET A 1 212 ? -4.572 -17.949 4.262 1.00 89.19 212 MET A O 1
ATOM 1637 N N . ASP A 1 213 ? -3.007 -16.706 3.222 1.00 85.06 213 ASP A N 1
ATOM 1638 C CA . ASP A 1 213 ? -2.551 -15.979 4.405 1.00 85.06 213 ASP A CA 1
ATOM 1639 C C . ASP A 1 213 ? -3.349 -14.671 4.498 1.00 85.06 213 ASP A C 1
ATOM 1641 O O . ASP A 1 213 ? -3.242 -13.791 3.641 1.00 85.06 213 ASP A O 1
ATOM 1645 N N . LEU A 1 214 ? -4.265 -14.604 5.462 1.00 87.31 214 LEU A N 1
ATOM 1646 C CA . LEU A 1 214 ? -5.302 -13.577 5.562 1.00 87.31 214 LEU A CA 1
ATOM 1647 C C . LEU A 1 214 ? -5.241 -12.856 6.903 1.00 87.31 214 LEU A C 1
ATOM 1649 O O . LEU A 1 214 ? -4.713 -13.384 7.879 1.00 87.31 214 LEU A O 1
ATOM 1653 N N . LEU A 1 215 ? -5.850 -11.668 6.973 1.00 83.81 215 LEU A N 1
ATOM 1654 C CA . LEU A 1 215 ? -6.011 -10.985 8.255 1.00 83.81 215 LEU A CA 1
ATOM 1655 C C . LEU A 1 215 ? -6.853 -11.835 9.225 1.00 83.81 215 LEU A C 1
ATOM 1657 O O . LEU A 1 215 ? -7.820 -12.479 8.799 1.00 83.81 215 LEU A O 1
ATOM 1661 N N . PRO A 1 216 ? -6.551 -11.808 10.536 1.00 76.12 216 PRO A N 1
ATOM 1662 C CA . PRO A 1 216 ? -7.406 -12.428 11.539 1.00 76.12 216 PRO A CA 1
ATOM 1663 C C . PRO A 1 216 ? -8.853 -11.935 11.409 1.00 76.12 216 PRO A C 1
ATOM 1665 O O . PRO A 1 216 ? -9.117 -10.735 11.361 1.00 76.12 216 PRO A O 1
ATOM 1668 N N . GLY A 1 217 ? -9.804 -12.868 11.325 1.00 84.81 217 GLY A N 1
ATOM 1669 C CA . GLY A 1 217 ? -11.223 -12.541 11.155 1.00 84.81 217 GLY A CA 1
ATOM 1670 C C . GLY A 1 217 ? -11.638 -12.160 9.728 1.00 84.81 217 GLY A C 1
ATOM 1671 O O . GLY A 1 217 ? -12.757 -11.655 9.558 1.00 84.81 217 GLY A O 1
ATOM 1672 N N . ALA A 1 218 ? -10.787 -12.412 8.723 1.00 90.19 218 ALA A N 1
ATOM 1673 C CA . ALA A 1 218 ? -11.124 -12.224 7.316 1.00 90.19 218 ALA A CA 1
ATOM 1674 C C . ALA A 1 218 ? -12.442 -12.914 6.936 1.00 90.19 218 ALA A C 1
ATOM 1676 O O . ALA A 1 218 ? -12.797 -13.971 7.460 1.00 90.19 218 ALA A O 1
ATOM 1677 N N . SER A 1 219 ? -13.174 -12.266 6.033 1.00 94.00 219 SER A N 1
ATOM 1678 C CA . SER A 1 219 ? -14.525 -12.656 5.647 1.00 94.00 219 SER A CA 1
ATOM 1679 C C . SER A 1 219 ? -14.551 -13.230 4.228 1.00 94.00 219 SER A C 1
ATOM 1681 O O . SER A 1 219 ? -13.863 -12.734 3.333 1.00 94.00 219 SER A O 1
ATOM 1683 N N . HIS A 1 220 ? -15.354 -14.265 3.995 1.00 95.88 220 HIS A N 1
ATOM 1684 C CA . HIS A 1 220 ? -15.415 -14.978 2.722 1.00 95.88 220 HIS A CA 1
ATOM 1685 C C . HIS A 1 220 ? -16.817 -14.958 2.112 1.00 95.88 220 HIS A C 1
ATOM 1687 O O . HIS A 1 220 ? -17.804 -15.342 2.747 1.00 95.88 220 HIS A O 1
ATOM 1693 N N . ALA A 1 221 ? -16.880 -14.586 0.836 1.00 95.88 221 ALA A N 1
ATOM 1694 C CA . ALA A 1 221 ? -18.071 -14.675 0.008 1.00 95.88 221 ALA A CA 1
ATOM 1695 C C . ALA A 1 221 ? -17.861 -15.657 -1.148 1.00 95.88 221 ALA A C 1
ATOM 1697 O O . ALA A 1 221 ? -16.771 -15.737 -1.707 1.00 95.88 221 ALA A O 1
ATOM 1698 N N . TRP A 1 222 ? -18.906 -16.383 -1.535 1.00 96.50 222 TRP A N 1
ATOM 1699 C CA . TRP A 1 222 ? -18.914 -17.246 -2.715 1.00 96.50 222 TRP A CA 1
ATOM 1700 C C . TRP A 1 222 ? -19.940 -16.743 -3.728 1.00 96.50 222 TRP A C 1
ATOM 1702 O O . TRP A 1 222 ? -21.131 -16.662 -3.420 1.00 96.50 222 TRP A O 1
ATOM 1712 N N . MET A 1 223 ? -19.469 -16.403 -4.924 1.00 94.44 223 MET A N 1
ATOM 1713 C CA . MET A 1 223 ? -20.288 -15.993 -6.059 1.00 94.44 223 MET A CA 1
ATOM 1714 C C . MET A 1 223 ? -20.530 -17.180 -6.981 1.00 94.44 223 MET A C 1
ATOM 1716 O O . MET A 1 223 ? -19.579 -17.741 -7.519 1.00 94.44 223 MET A O 1
ATOM 1720 N N . VAL A 1 224 ? -21.793 -17.558 -7.171 1.00 95.31 224 VAL A N 1
ATOM 1721 C CA . VAL A 1 224 ? -22.151 -18.809 -7.852 1.00 95.31 224 VAL A CA 1
ATOM 1722 C C . VAL A 1 224 ? -23.452 -18.711 -8.636 1.00 95.31 224 VAL A C 1
ATOM 1724 O O . VAL A 1 224 ? -24.384 -18.023 -8.225 1.00 95.31 224 VAL A O 1
ATOM 1727 N N . ASN A 1 225 ? -23.538 -19.419 -9.760 1.00 92.12 225 ASN A N 1
ATOM 1728 C CA . ASN A 1 225 ? -24.782 -19.594 -10.501 1.00 92.12 225 ASN A CA 1
ATOM 1729 C C . ASN A 1 225 ? -25.635 -20.746 -9.921 1.00 92.12 225 ASN A C 1
ATOM 1731 O O . ASN A 1 225 ? -25.167 -21.880 -9.836 1.00 92.12 225 ASN A O 1
ATOM 1735 N N . CYS A 1 226 ? -26.878 -20.455 -9.522 1.00 89.81 226 CYS A N 1
ATOM 1736 C CA . CYS A 1 226 ? -27.890 -21.424 -9.061 1.00 89.81 226 CYS A CA 1
ATOM 1737 C C . CYS A 1 226 ? -27.388 -22.548 -8.111 1.00 89.81 226 CYS A C 1
ATOM 1739 O O . CYS A 1 226 ? -27.516 -23.732 -8.442 1.00 89.81 226 CYS A O 1
ATOM 1741 N N . PRO A 1 227 ? -26.837 -22.235 -6.920 1.00 93.19 227 PRO A N 1
ATOM 1742 C CA . PRO A 1 227 ? -26.341 -23.260 -6.003 1.00 93.19 227 PRO A CA 1
ATOM 1743 C C . PRO A 1 227 ? -27.481 -24.081 -5.379 1.00 93.19 227 PRO A C 1
ATOM 1745 O O . PRO A 1 227 ? -28.519 -23.547 -4.988 1.00 93.19 227 PRO A O 1
ATOM 1748 N N . GLN A 1 228 ? -27.268 -25.386 -5.210 1.00 95.69 228 GLN A N 1
ATOM 1749 C CA . GLN A 1 228 ? -28.218 -26.264 -4.518 1.00 95.69 228 GLN A CA 1
ATOM 1750 C C . GLN A 1 228 ? -28.094 -26.145 -2.989 1.00 95.69 228 GLN A C 1
ATOM 1752 O O . GLN A 1 228 ? -27.023 -25.846 -2.456 1.00 95.69 228 GLN A O 1
ATOM 1757 N N . THR A 1 229 ? -29.161 -26.473 -2.253 1.00 96.25 229 THR A N 1
ATOM 1758 C CA . THR A 1 229 ? -29.219 -26.361 -0.780 1.00 96.25 229 THR A CA 1
ATOM 1759 C C . THR A 1 229 ? -28.061 -27.069 -0.073 1.00 96.25 229 THR A C 1
ATOM 1761 O O . THR A 1 229 ? -27.459 -26.521 0.850 1.00 96.25 229 THR A O 1
ATOM 1764 N N . HIS A 1 230 ? -27.694 -28.270 -0.526 1.00 96.75 230 HIS A N 1
ATOM 1765 C CA . HIS A 1 230 ? -26.590 -29.021 0.073 1.00 96.75 230 HIS A CA 1
ATOM 1766 C C . HIS A 1 230 ? -25.219 -28.366 -0.192 1.00 96.75 230 HIS A C 1
ATOM 1768 O O . HIS A 1 230 ? -24.321 -28.449 0.643 1.00 96.75 230 HIS A O 1
ATOM 1774 N N . GLN A 1 231 ? -25.059 -27.676 -1.326 1.00 97.06 231 GLN A N 1
ATOM 1775 C CA . GLN A 1 231 ? -23.831 -26.959 -1.683 1.00 97.06 231 GLN A CA 1
ATOM 1776 C C . GLN A 1 231 ? -23.683 -25.691 -0.843 1.00 97.06 231 GLN A C 1
ATOM 1778 O O . GLN A 1 231 ? -22.591 -25.393 -0.364 1.00 97.06 231 GLN A O 1
ATOM 1783 N N . ILE A 1 232 ? -24.795 -24.988 -0.607 1.00 97.19 232 ILE A N 1
ATOM 1784 C CA . ILE A 1 232 ? -24.867 -23.850 0.317 1.00 97.19 232 ILE A CA 1
ATOM 1785 C C . ILE A 1 232 ? -24.457 -24.280 1.729 1.00 97.19 232 ILE A C 1
ATOM 1787 O O . ILE A 1 232 ? -23.614 -23.632 2.352 1.00 97.19 232 ILE A O 1
ATOM 1791 N N . ALA A 1 233 ? -25.016 -25.389 2.222 1.00 97.19 233 ALA A N 1
ATOM 1792 C CA . ALA A 1 233 ? -24.678 -25.924 3.538 1.00 97.19 233 ALA A CA 1
ATOM 1793 C C . ALA A 1 233 ? -23.188 -26.291 3.637 1.00 97.19 233 ALA A C 1
ATOM 1795 O O . ALA A 1 233 ? -22.524 -25.908 4.600 1.00 97.19 233 ALA A O 1
ATOM 1796 N N . ALA A 1 234 ? -22.644 -26.958 2.614 1.00 97.31 234 ALA A N 1
ATOM 1797 C CA . ALA A 1 234 ? -21.231 -27.321 2.561 1.00 97.31 234 ALA A CA 1
ATOM 1798 C C . ALA A 1 234 ? -20.301 -26.095 2.512 1.00 97.31 234 ALA A C 1
ATOM 1800 O O . ALA A 1 234 ? -19.278 -26.086 3.193 1.00 97.31 234 ALA A O 1
ATOM 1801 N N . ALA A 1 235 ? -20.651 -25.054 1.750 1.00 97.38 235 ALA A N 1
ATOM 1802 C CA . ALA A 1 235 ? -19.886 -23.808 1.700 1.00 97.38 235 ALA A CA 1
ATOM 1803 C C . ALA A 1 235 ? -19.847 -23.116 3.071 1.00 97.38 235 ALA A C 1
ATOM 1805 O O . ALA A 1 235 ? -18.770 -22.755 3.545 1.00 97.38 235 ALA A O 1
ATOM 1806 N N . ARG A 1 236 ? -20.997 -23.013 3.749 1.00 97.56 236 ARG A N 1
ATOM 1807 C CA . ARG A 1 236 ? -21.090 -22.419 5.093 1.00 97.56 236 ARG A CA 1
ATOM 1808 C C . ARG A 1 236 ? -20.290 -23.188 6.135 1.00 97.56 236 ARG A C 1
ATOM 1810 O O . ARG A 1 236 ? -19.506 -22.592 6.863 1.00 97.56 236 ARG A O 1
ATOM 1817 N N . GLN A 1 237 ? -20.429 -24.513 6.165 1.00 97.25 237 GLN A N 1
ATOM 1818 C CA . GLN A 1 237 ? -19.627 -25.375 7.043 1.00 97.25 237 GLN A CA 1
ATOM 1819 C C . GLN A 1 237 ? -18.124 -25.268 6.751 1.00 97.25 237 GLN A C 1
ATOM 1821 O O . GLN A 1 237 ? -17.305 -25.467 7.642 1.00 97.25 237 GLN A O 1
ATOM 1826 N N . GLY A 1 238 ? -17.761 -24.957 5.506 1.00 95.81 238 GLY A N 1
ATOM 1827 C CA . GLY A 1 238 ? -16.384 -24.731 5.088 1.00 95.81 238 GLY A CA 1
ATOM 1828 C C . GLY A 1 238 ? -15.816 -23.355 5.437 1.00 95.81 238 GLY A C 1
ATOM 1829 O O . GLY A 1 238 ? -14.627 -23.163 5.209 1.00 95.81 238 GLY A O 1
ATOM 1830 N N . GLY A 1 239 ? -16.619 -22.425 5.972 1.00 96.00 239 GLY A N 1
ATOM 1831 C CA . GLY A 1 239 ? -16.189 -21.074 6.359 1.00 96.00 239 GLY A CA 1
ATOM 1832 C C . GLY A 1 239 ? -16.627 -19.943 5.419 1.00 96.00 239 GLY A C 1
ATOM 1833 O O . GLY A 1 239 ? -16.204 -18.807 5.608 1.00 96.00 239 GLY A O 1
ATOM 1834 N N . ILE A 1 240 ? -17.470 -20.213 4.415 1.00 97.00 240 ILE A N 1
ATOM 1835 C CA . ILE A 1 240 ? -18.071 -19.160 3.580 1.00 97.00 240 ILE A CA 1
ATOM 1836 C C . ILE A 1 240 ? -19.236 -18.508 4.332 1.00 97.00 240 ILE A C 1
ATOM 1838 O O . ILE A 1 240 ? -20.247 -19.155 4.605 1.00 97.00 240 ILE A O 1
ATOM 1842 N N . GLU A 1 241 ? -19.138 -17.214 4.620 1.00 95.25 241 GLU A N 1
ATOM 1843 C CA . GLU A 1 241 ? -20.173 -16.493 5.372 1.00 95.25 241 GLU A CA 1
ATOM 1844 C C . GLU A 1 241 ? -21.290 -15.995 4.447 1.00 95.25 241 GLU A C 1
ATOM 1846 O O . GLU A 1 241 ? -22.474 -16.057 4.795 1.00 95.25 241 GLU A O 1
ATOM 1851 N N . ARG A 1 242 ? -20.930 -15.519 3.248 1.00 94.38 242 ARG A N 1
ATOM 1852 C CA . ARG A 1 242 ? -21.876 -14.938 2.287 1.00 94.38 242 ARG A CA 1
ATOM 1853 C C . ARG A 1 242 ? -21.922 -15.756 1.003 1.00 94.38 242 ARG A C 1
ATOM 1855 O O . ARG A 1 242 ? -20.895 -16.113 0.444 1.00 94.38 242 ARG A O 1
ATOM 1862 N N . ILE A 1 243 ? -23.123 -16.021 0.504 1.00 94.31 243 ILE A N 1
ATOM 1863 C CA . ILE A 1 243 ? -23.328 -16.638 -0.810 1.00 94.31 243 ILE A CA 1
ATOM 1864 C C . ILE A 1 243 ? -24.113 -15.648 -1.655 1.00 94.31 243 ILE A C 1
ATOM 1866 O O . ILE A 1 243 ? -25.115 -15.098 -1.196 1.00 94.31 243 ILE A O 1
ATOM 1870 N N . VAL A 1 244 ? -23.624 -15.406 -2.863 1.00 92.38 244 VAL A N 1
ATOM 1871 C CA . VAL A 1 244 ? -24.129 -14.396 -3.786 1.00 92.38 244 VAL A CA 1
ATOM 1872 C C . VAL A 1 244 ? -24.455 -15.097 -5.101 1.00 92.38 244 VAL A C 1
ATOM 1874 O O . VAL A 1 244 ? -23.591 -15.738 -5.697 1.00 92.38 244 VAL A O 1
ATOM 1877 N N . SER A 1 245 ? -25.714 -15.025 -5.531 1.00 90.31 245 SER A N 1
ATOM 1878 C CA . SER A 1 245 ? -26.158 -15.710 -6.750 1.00 90.31 245 SER A CA 1
ATOM 1879 C C . SER A 1 245 ? -25.912 -14.842 -7.977 1.00 90.31 245 SER A C 1
ATOM 1881 O O . SER A 1 245 ? -26.263 -13.668 -7.958 1.00 90.31 245 SER A O 1
ATOM 1883 N N . LYS A 1 246 ? -25.339 -15.405 -9.043 1.00 88.19 246 LYS A N 1
ATOM 1884 C CA . LYS A 1 246 ? -25.223 -14.731 -10.344 1.00 88.19 246 LYS A CA 1
ATOM 1885 C C . LYS A 1 246 ? -26.542 -14.835 -11.136 1.00 88.19 246 LYS A C 1
ATOM 1887 O O . LYS A 1 246 ? -27.186 -15.878 -11.052 1.00 88.19 246 LYS A O 1
ATOM 1892 N N . PRO A 1 247 ? -26.911 -13.827 -11.947 1.00 79.69 247 PRO A N 1
ATOM 1893 C CA . PRO A 1 247 ? -26.336 -12.483 -11.988 1.00 79.69 247 PRO A CA 1
ATOM 1894 C C . PRO A 1 247 ? -26.747 -11.723 -10.720 1.00 79.69 247 PRO A C 1
ATOM 1896 O O . PRO A 1 247 ? -27.932 -11.543 -10.455 1.00 79.69 247 PRO A O 1
ATOM 1899 N N . SER A 1 248 ? -25.774 -11.327 -9.900 1.00 64.19 248 SER A N 1
ATOM 1900 C CA . SER A 1 248 ? -26.084 -10.602 -8.668 1.00 64.19 248 SER A CA 1
ATOM 1901 C C . SER A 1 248 ? -26.214 -9.124 -8.986 1.00 64.19 248 SER A C 1
ATOM 1903 O O . SER A 1 248 ? -25.393 -8.618 -9.755 1.00 64.19 248 SER A O 1
ATOM 1905 N N . PRO A 1 249 ? -27.126 -8.404 -8.318 1.00 66.38 249 PRO A N 1
ATOM 1906 C CA . PRO A 1 249 ? -26.980 -6.969 -8.191 1.00 66.38 249 PRO A CA 1
ATOM 1907 C C . PRO A 1 249 ? -25.666 -6.694 -7.457 1.00 66.38 249 PRO A C 1
ATOM 1909 O O . PRO A 1 249 ? -25.372 -7.339 -6.438 1.00 66.38 249 PRO A O 1
ATOM 1912 N N . ILE A 1 250 ? -24.862 -5.779 -7.993 1.00 69.81 250 ILE A N 1
ATOM 1913 C CA . ILE A 1 250 ? -23.590 -5.348 -7.402 1.00 69.81 250 ILE A CA 1
ATOM 1914 C C . ILE A 1 250 ? -23.826 -4.924 -5.943 1.00 69.81 250 ILE A C 1
ATOM 1916 O O . ILE A 1 250 ? -23.038 -5.296 -5.073 1.00 69.81 250 ILE A O 1
ATOM 1920 N N . GLU A 1 251 ? -24.990 -4.329 -5.648 1.00 79.00 251 GLU A N 1
ATOM 1921 C CA . GLU A 1 251 ? -25.408 -3.881 -4.311 1.00 79.00 251 GLU A CA 1
ATOM 1922 C C . GLU A 1 251 ? -25.240 -4.936 -3.201 1.00 79.00 251 GLU A C 1
ATOM 1924 O O . GLU A 1 251 ? -24.876 -4.603 -2.073 1.00 79.00 251 GLU A O 1
ATOM 1929 N N . ALA A 1 252 ? -25.474 -6.225 -3.483 1.00 81.50 252 ALA A N 1
ATOM 1930 C CA . ALA A 1 252 ? -25.343 -7.278 -2.471 1.00 81.50 252 ALA A CA 1
ATOM 1931 C C . ALA A 1 252 ? -23.886 -7.483 -2.019 1.00 81.50 252 ALA A C 1
ATOM 1933 O O . ALA A 1 252 ? -23.635 -7.865 -0.869 1.00 81.50 252 ALA A O 1
ATOM 1934 N N . ILE A 1 253 ? -22.936 -7.241 -2.925 1.00 82.00 253 ILE A N 1
ATOM 1935 C CA . ILE A 1 253 ? -21.500 -7.271 -2.650 1.00 82.00 253 ILE A CA 1
ATOM 1936 C C . ILE A 1 253 ? -21.097 -5.972 -1.952 1.00 82.00 253 ILE A C 1
ATOM 1938 O O . ILE A 1 253 ? -20.386 -6.032 -0.950 1.00 82.00 253 ILE A O 1
ATOM 1942 N N . GLU A 1 254 ? -21.595 -4.822 -2.413 1.00 82.12 254 GLU A N 1
ATOM 1943 C CA . GLU A 1 254 ? -21.300 -3.516 -1.805 1.00 82.12 254 GLU A CA 1
ATOM 1944 C C . GLU A 1 254 ? -21.726 -3.462 -0.338 1.00 82.12 254 GLU A C 1
ATOM 1946 O O . GLU A 1 254 ? -20.937 -3.075 0.528 1.00 82.12 254 GLU A O 1
ATOM 1951 N N . GLN A 1 255 ? -22.948 -3.912 -0.038 1.00 83.56 255 GLN A N 1
ATOM 1952 C CA . GLN A 1 255 ? -23.458 -4.001 1.328 1.00 83.56 255 GLN A CA 1
ATOM 1953 C C . GLN A 1 255 ? -22.569 -4.900 2.174 1.00 83.56 255 GLN A C 1
ATOM 1955 O O . GLN A 1 255 ? -22.177 -4.521 3.273 1.00 83.56 255 GLN A O 1
ATOM 1960 N N . TRP A 1 256 ? -22.208 -6.077 1.656 1.00 85.88 256 TRP A N 1
ATOM 1961 C CA . TRP A 1 256 ? -21.346 -6.991 2.392 1.00 85.88 256 TRP A CA 1
ATOM 1962 C C . TRP A 1 256 ? -19.998 -6.344 2.701 1.00 85.88 256 TRP A C 1
ATOM 1964 O O . TRP A 1 256 ? -19.600 -6.355 3.863 1.00 85.88 256 TRP A O 1
ATOM 1974 N N . VAL A 1 257 ? -19.342 -5.731 1.711 1.00 82.62 257 VAL A N 1
ATOM 1975 C CA . VAL A 1 257 ? -18.040 -5.058 1.860 1.00 82.62 257 VAL A CA 1
ATOM 1976 C C . VAL A 1 257 ? -18.100 -3.864 2.819 1.00 82.62 257 VAL A C 1
ATOM 1978 O O . VAL A 1 257 ? -17.129 -3.619 3.540 1.00 82.62 257 VAL A O 1
ATOM 1981 N N . SER A 1 258 ? -19.244 -3.184 2.874 1.00 77.81 258 SER A N 1
ATOM 1982 C CA . SER A 1 258 ? -19.483 -2.012 3.725 1.00 77.81 258 SER A CA 1
ATOM 1983 C C . SER A 1 258 ? -19.838 -2.350 5.175 1.00 77.81 258 SER A C 1
ATOM 1985 O O . SER A 1 258 ? -19.702 -1.485 6.035 1.00 77.81 258 SER A O 1
ATOM 1987 N N . ILE A 1 259 ? -20.266 -3.584 5.479 1.00 69.94 259 ILE A N 1
ATOM 1988 C CA . ILE A 1 259 ? -20.516 -4.010 6.866 1.00 69.94 259 ILE A CA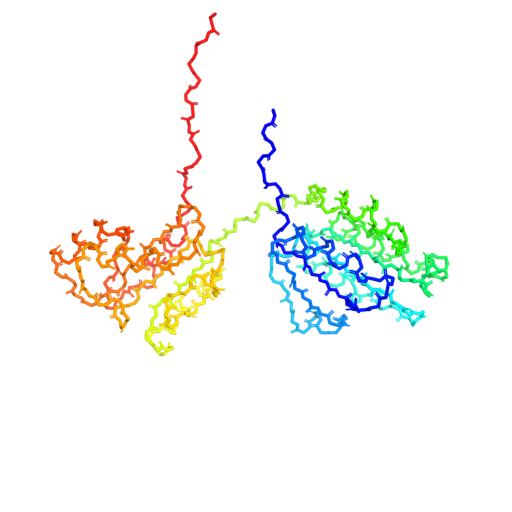 1
ATOM 1989 C C . ILE A 1 259 ? -19.174 -4.080 7.599 1.00 69.94 259 ILE A C 1
ATOM 1991 O O . ILE A 1 259 ? -18.452 -5.074 7.499 1.00 69.94 259 ILE A O 1
ATOM 1995 N N . GLU A 1 260 ? -18.830 -3.027 8.335 1.00 56.47 260 GLU A N 1
ATOM 1996 C CA . GLU A 1 260 ? -17.813 -3.097 9.378 1.00 56.47 260 GLU A CA 1
ATOM 1997 C C . GLU A 1 260 ? -18.252 -4.166 10.383 1.00 56.47 260 GLU A C 1
ATOM 1999 O O . GLU A 1 260 ? -19.377 -4.131 10.889 1.00 56.47 260 GLU A O 1
ATOM 2004 N N . LYS A 1 261 ? -17.393 -5.157 10.658 1.00 50.06 261 LYS A N 1
ATOM 2005 C CA . LYS A 1 261 ? -17.615 -6.063 11.789 1.00 50.06 261 LYS A CA 1
ATOM 2006 C C . LYS A 1 261 ? -17.572 -5.199 13.055 1.00 50.06 261 LYS A C 1
ATOM 2008 O O . LYS A 1 261 ? -16.502 -4.962 13.603 1.00 50.06 261 LYS A O 1
ATOM 2013 N N . GLN A 1 262 ? -18.734 -4.737 13.516 1.00 36.81 262 GLN A N 1
ATOM 2014 C CA . GLN A 1 262 ? -18.954 -4.299 14.891 1.00 36.81 262 GLN A CA 1
ATOM 2015 C C . GLN A 1 262 ? -18.700 -5.509 15.797 1.00 36.81 262 GLN A C 1
ATOM 2017 O O . GLN A 1 262 ? -19.601 -6.282 16.108 1.00 36.81 262 GLN A O 1
ATOM 2022 N N . SER A 1 263 ? -17.438 -5.748 16.127 1.00 38.16 263 SER A N 1
ATOM 2023 C CA . SER A 1 263 ? -17.021 -6.794 17.053 1.00 38.16 263 SER A CA 1
ATOM 2024 C C . SER A 1 263 ? -15.717 -6.380 17.728 1.00 38.16 263 SER A C 1
ATOM 2026 O O . SER A 1 263 ? -14.714 -7.083 17.653 1.00 38.16 263 SER A O 1
ATOM 2028 N N . GLU A 1 264 ? -15.752 -5.250 18.429 1.00 34.53 264 GLU A N 1
ATOM 2029 C CA . GLU A 1 264 ? -14.994 -5.119 19.670 1.00 34.53 264 GLU A CA 1
ATOM 2030 C C . GLU A 1 264 ? -15.981 -5.250 20.828 1.00 34.53 264 GLU A C 1
ATOM 2032 O O . GLU A 1 264 ? -17.038 -4.621 20.869 1.00 34.53 264 GLU A O 1
ATOM 2037 N N . ALA A 1 265 ? -15.663 -6.189 21.708 1.00 36.75 265 ALA A N 1
ATOM 2038 C CA . ALA A 1 265 ? -16.527 -6.715 22.736 1.00 36.75 265 ALA A CA 1
ATOM 2039 C C . ALA A 1 265 ? -17.022 -5.631 23.701 1.00 36.75 265 ALA A C 1
ATOM 2041 O O . ALA A 1 265 ? -16.242 -4.985 24.401 1.00 36.75 265 ALA A O 1
ATOM 2042 N N . SER A 1 266 ? -18.344 -5.541 23.838 1.00 31.41 266 SER A N 1
ATOM 2043 C CA . SER A 1 266 ? -18.971 -5.101 25.075 1.00 31.41 266 SER A CA 1
ATOM 2044 C C . SER A 1 266 ? -18.552 -6.064 26.192 1.00 31.41 266 SER A C 1
ATOM 2046 O O . SER A 1 266 ? -19.160 -7.121 26.374 1.00 31.41 266 SER A O 1
ATOM 2048 N N . VAL A 1 267 ? -17.496 -5.731 26.932 1.00 36.41 267 VAL A N 1
ATOM 2049 C CA . VAL A 1 267 ? -17.274 -6.309 28.259 1.00 36.41 267 VAL A CA 1
ATOM 2050 C C . VAL A 1 267 ? -18.290 -5.634 29.183 1.00 36.41 267 VAL A C 1
ATOM 2052 O O . VAL A 1 267 ? -18.196 -4.423 29.387 1.00 36.41 267 VAL A O 1
ATOM 2055 N N . PRO A 1 268 ? -19.295 -6.349 29.721 1.00 36.34 268 PRO A N 1
ATOM 2056 C CA . PRO A 1 268 ? -20.183 -5.754 30.701 1.00 36.34 268 PRO A CA 1
ATOM 2057 C C . PRO A 1 268 ? -19.370 -5.456 31.961 1.00 36.34 268 PRO A C 1
ATOM 2059 O O . PRO A 1 268 ? -18.807 -6.360 32.579 1.00 36.34 268 PRO A O 1
ATOM 2062 N N . ALA A 1 269 ? -19.326 -4.183 32.349 1.00 42.12 269 ALA A N 1
ATOM 2063 C CA . ALA A 1 269 ? -18.879 -3.774 33.668 1.00 42.12 269 ALA A CA 1
ATOM 2064 C C . ALA A 1 269 ? -19.789 -4.439 34.713 1.00 42.12 269 ALA A C 1
ATOM 2066 O O . ALA A 1 269 ? -20.916 -4.003 34.949 1.00 42.12 269 ALA A O 1
ATOM 2067 N N . LYS A 1 270 ? -19.315 -5.529 35.319 1.00 41.12 270 LYS A N 1
ATOM 2068 C CA . LYS A 1 270 ? -19.903 -6.106 36.526 1.00 41.12 270 LYS A CA 1
ATOM 2069 C C . LYS A 1 270 ? -18.873 -6.117 37.652 1.00 41.12 270 LYS A C 1
ATOM 2071 O O . LYS A 1 270 ? -17.920 -6.880 37.619 1.00 41.12 270 LYS A O 1
ATOM 2076 N N . MET A 1 271 ? -19.180 -5.277 38.640 1.00 39.69 271 MET A N 1
ATOM 2077 C CA . MET A 1 271 ? -19.125 -5.531 40.084 1.00 39.69 271 MET A CA 1
ATOM 2078 C C . MET A 1 271 ? -17.788 -5.927 40.729 1.00 39.69 271 MET A C 1
ATOM 2080 O O . MET A 1 271 ? -17.428 -7.097 40.780 1.00 39.69 271 MET A O 1
ATOM 2084 N N . ALA A 1 272 ? -17.188 -4.943 41.394 1.00 33.62 272 ALA A N 1
ATOM 2085 C CA . ALA A 1 272 ? -16.722 -5.008 42.785 1.00 33.62 272 ALA A CA 1
ATOM 2086 C C . ALA A 1 272 ? -16.891 -3.560 43.303 1.00 33.62 272 ALA A C 1
ATOM 2088 O O . ALA A 1 272 ? -16.339 -2.651 42.687 1.00 33.62 272 ALA A O 1
ATOM 2089 N N . ALA A 1 273 ? -17.840 -3.189 44.172 1.00 46.97 273 ALA A N 1
ATOM 2090 C CA . ALA A 1 273 ? -18.085 -3.671 45.536 1.00 46.97 273 ALA A CA 1
ATOM 2091 C C . ALA A 1 273 ? -16.783 -3.831 46.322 1.00 46.97 273 ALA A C 1
ATOM 2093 O O . ALA A 1 273 ? -16.055 -4.803 46.033 1.00 46.97 273 ALA A O 1
#

Sequence (273 aa):
MNAADSQIRTLLWIGPRHGDSIRPAFDLCESTCEQIAFRSSLEKAMLRVASSVDRIVFSRTNRATFDWNGAIKIATEHPAASVACLLGELCEGAIHNERFAIADANRELEMQTGSQCLFAKWHQSSSVLPKWLAAKPTILAQRVTRPTVAVVATNLASAEPILDGLAGCGTPTMWVRKPNAYQLRNVGRVIWDDSFATATTAKKWHNRISAMDLLPGASHAWMVNCPQTHQIAAARQGGIERIVSKPSPIEAIEQWVSIEKQSEASVPAKMAA

pLDDT: mean 85.03, std 16.04, range [29.7, 98.0]

Organism: NCBI:txid2527986

Foldseek 3Di:
DDPPDPQAAEEEEEADCDDPLRVVLNVVCVVRYNYYRYYNHLVRCVVPPDPPHAEYEYEDAAPPDDDLVSVLVNCLVVLQHAAEYEYEPNCPCVCVVCVPVQVVSQVSNCVRRVYGYHYHYSVCSVPPVVVVSPDHRPDPPVPPLQQEEEEEAQDCVQCVVLVVLCVVLVHHYDYDNAQAQVPDERGQEYEYECNHVPQDALVVLLVRVVRHDYDVNRAYEYEEAPDDPVSVVRNVSNRHPYYAHPVGDSVVVSVVSPDDPPDDDPPPDDDDD

Secondary structure (DSSP, 8-state):
---------EEEEES---STTTHHHHHHHHHHSSEEEEESSHHHHHHSPPSS--EEEEEE-S-SPP-HHHHHHHHHTSTTSEEEEEE-GGGTTHHHHTHHHHHHHHHHHHHHHS--PEEEEGGGHHHHHHHHHHSPPSS------PPEEEEE-SSHHHHHHHHHHHHHTT--EEEESS--TTT--SEEEEEEETTTS-S--HHHHHHHHHTS---TT-EEEEEESS--HHHHHHHHHTT--EEEESSPPHHHHHHHHH-----S---------

Radius of gyration: 23.23 Å; chains: 1; bounding box: 57×60×63 Å